Protein AF-A0A2V2RJ76-F1 (afdb_monomer_lite)

Radius of gyration: 58.35 Å; chains: 1; bounding box: 96×40×159 Å

Structure (mmCIF, N/CA/C/O backbone):
data_AF-A0A2V2RJ76-F1
#
_entry.id   AF-A0A2V2RJ76-F1
#
loop_
_atom_site.group_PDB
_atom_site.id
_atom_site.type_symbol
_atom_site.label_atom_id
_atom_site.label_alt_id
_atom_site.label_comp_id
_atom_site.label_asym_id
_atom_site.label_entity_id
_atom_site.label_seq_id
_atom_site.pdbx_PDB_ins_code
_atom_site.Cartn_x
_atom_site.Cartn_y
_atom_site.Cartn_z
_atom_site.occupancy
_atom_site.B_iso_or_equiv
_atom_site.auth_seq_id
_atom_site.auth_comp_id
_atom_site.auth_asym_id
_atom_site.auth_atom_id
_atom_site.pdbx_PDB_model_num
ATOM 1 N N . MET A 1 1 ? -42.055 24.284 79.373 1.00 53.31 1 MET A N 1
ATOM 2 C CA . MET A 1 1 ? -42.173 22.842 79.705 1.00 53.31 1 MET A CA 1
ATOM 3 C C . MET A 1 1 ? -42.020 22.524 81.201 1.00 53.31 1 MET A C 1
ATOM 5 O O . MET A 1 1 ? -42.615 21.544 81.624 1.00 53.31 1 MET A O 1
ATOM 9 N N . GLN A 1 2 ? -41.341 23.336 82.031 1.00 49.47 2 GLN A N 1
ATOM 10 C CA . GLN A 1 2 ? -41.254 23.114 83.495 1.00 49.47 2 GLN A CA 1
ATOM 11 C C . GLN A 1 2 ? -42.601 23.162 84.259 1.00 49.47 2 GLN A C 1
ATOM 13 O O . GLN A 1 2 ? -42.764 22.472 85.261 1.00 49.47 2 GLN A O 1
ATOM 18 N N . THR A 1 3 ? -43.596 23.932 83.804 1.00 55.28 3 THR A N 1
ATOM 19 C CA . THR A 1 3 ? -44.877 24.119 84.523 1.00 55.28 3 THR A CA 1
ATOM 20 C C . THR A 1 3 ? -45.810 22.903 84.465 1.00 55.28 3 THR A C 1
ATOM 22 O O . THR A 1 3 ? -46.566 22.659 85.405 1.00 55.28 3 THR A O 1
ATOM 25 N N . LEU A 1 4 ? -45.705 22.078 83.416 1.00 51.91 4 LEU A N 1
ATOM 26 C CA . LEU A 1 4 ? -46.455 20.820 83.278 1.00 51.91 4 LEU A CA 1
ATOM 27 C C . LEU A 1 4 ? -45.947 19.716 84.221 1.00 51.91 4 LEU A C 1
ATOM 29 O O . LEU A 1 4 ? -46.699 18.805 84.566 1.00 51.91 4 LEU A O 1
ATOM 33 N N . ILE A 1 5 ? -44.694 19.813 84.676 1.00 61.44 5 ILE A N 1
ATOM 34 C CA . ILE A 1 5 ? -44.085 18.836 85.587 1.00 61.44 5 ILE A CA 1
ATOM 35 C C . ILE A 1 5 ? -44.576 19.070 87.029 1.00 61.44 5 ILE A C 1
ATOM 37 O O . ILE A 1 5 ? -44.926 18.113 87.721 1.00 61.44 5 ILE A O 1
ATOM 41 N N . ASN A 1 6 ? -44.740 20.331 87.449 1.00 57.88 6 ASN A N 1
ATOM 42 C CA . ASN A 1 6 ? -45.205 20.672 88.802 1.00 57.88 6 ASN A CA 1
ATOM 43 C C . ASN A 1 6 ? -46.689 20.346 89.039 1.00 57.88 6 ASN A C 1
ATOM 45 O O . ASN A 1 6 ? -47.052 19.877 90.119 1.00 57.88 6 ASN A O 1
ATOM 49 N N . ALA A 1 7 ? -47.545 20.512 88.025 1.00 65.62 7 ALA A N 1
ATOM 50 C CA . ALA A 1 7 ? -48.964 20.161 88.131 1.00 65.62 7 ALA A CA 1
ATOM 51 C C . ALA A 1 7 ? -49.177 18.644 88.314 1.00 65.62 7 ALA A C 1
ATOM 53 O O . ALA A 1 7 ? -50.022 18.215 89.103 1.00 65.62 7 ALA A O 1
ATOM 54 N N . LYS A 1 8 ? -48.359 17.819 87.644 1.00 64.69 8 LYS A N 1
ATOM 55 C CA . LYS A 1 8 ? -48.390 16.354 87.784 1.00 64.69 8 LYS A CA 1
ATOM 56 C C . LYS A 1 8 ? -47.909 15.884 89.158 1.00 64.69 8 LYS A C 1
ATOM 58 O O . LYS A 1 8 ? -48.437 14.904 89.680 1.00 64.69 8 LYS A O 1
ATOM 63 N N . PHE A 1 9 ? -46.944 16.585 89.755 1.00 69.06 9 PHE A N 1
ATOM 64 C CA . PHE A 1 9 ? -46.440 16.262 91.090 1.00 69.06 9 PHE A CA 1
ATOM 65 C C . PHE A 1 9 ? -47.481 16.570 92.182 1.00 69.06 9 PHE A C 1
ATOM 67 O O . PHE A 1 9 ? -47.738 15.733 93.048 1.00 69.06 9 PHE A O 1
ATOM 74 N N . PHE A 1 10 ? -48.176 17.708 92.079 1.00 64.06 10 PHE A N 1
ATOM 75 C CA . PHE A 1 10 ? -49.224 18.097 93.033 1.00 64.06 10 PHE A CA 1
ATOM 76 C C . PHE A 1 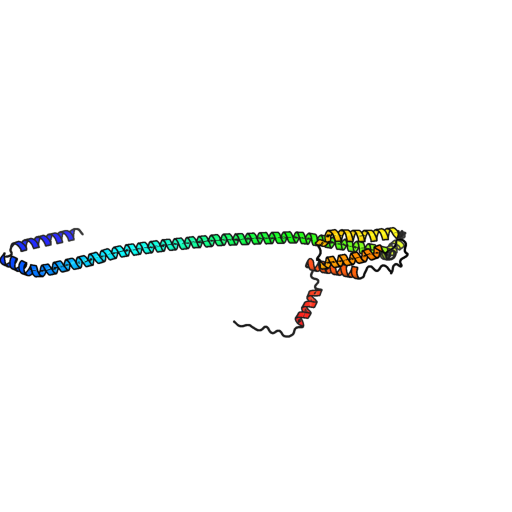10 ? -50.483 17.217 92.971 1.00 64.06 10 PHE A C 1
ATOM 78 O O . PHE A 1 10 ? -51.090 16.935 94.005 1.00 64.06 10 PHE A O 1
ATOM 85 N N . ALA A 1 11 ? -50.857 16.720 91.788 1.00 65.00 11 ALA A N 1
ATOM 86 C CA . ALA A 1 11 ? -51.960 15.765 91.656 1.00 65.00 11 ALA A CA 1
ATOM 87 C C . ALA A 1 11 ? -51.655 14.413 92.337 1.00 65.00 11 ALA A C 1
ATOM 89 O O . ALA A 1 11 ? -52.564 13.760 92.848 1.00 65.00 11 ALA A O 1
ATOM 90 N N . ARG A 1 12 ? -50.375 14.016 92.399 1.00 60.97 12 ARG A N 1
ATOM 91 C CA . ARG A 1 12 ? -49.927 12.766 93.035 1.00 60.97 12 ARG A CA 1
ATOM 92 C C . ARG A 1 12 ? -49.992 12.816 94.564 1.00 60.97 12 ARG A C 1
ATOM 94 O O . ARG A 1 12 ? -50.319 11.811 95.185 1.00 60.97 12 ARG A O 1
ATOM 101 N N . LEU A 1 13 ? -49.750 13.985 95.161 1.00 63.66 13 LEU A N 1
ATOM 102 C CA . LEU A 1 13 ? -49.792 14.179 96.617 1.00 63.66 13 LEU A CA 1
ATOM 103 C C . LEU A 1 13 ? -51.220 14.137 97.190 1.00 63.66 13 LEU A C 1
ATOM 105 O O . LEU A 1 13 ? -51.432 13.527 98.233 1.00 63.66 13 LEU A O 1
ATOM 109 N N . ARG A 1 14 ? -52.227 14.667 96.480 1.00 61.75 14 ARG A N 1
ATOM 110 C CA . ARG A 1 14 ? -53.638 14.598 96.930 1.00 61.75 14 ARG A CA 1
ATOM 111 C C . ARG A 1 14 ? -54.252 13.198 96.881 1.00 61.75 14 ARG A C 1
ATOM 113 O O . ARG A 1 14 ? -55.250 12.946 97.551 1.00 61.75 14 ARG A O 1
ATOM 120 N N . LEU A 1 15 ? -53.687 12.292 96.088 1.00 60.28 15 LEU A N 1
ATOM 121 C CA . LEU A 1 15 ? -54.186 10.921 95.969 1.00 60.28 15 LEU A CA 1
ATOM 122 C C . LEU A 1 15 ? -53.723 10.044 97.143 1.00 60.28 15 LEU A C 1
ATOM 124 O O . LEU A 1 15 ? -54.438 9.131 97.542 1.00 60.28 15 LEU A O 1
ATOM 128 N N . HIS A 1 16 ? -52.581 10.377 97.752 1.00 59.03 16 HIS A N 1
ATOM 129 C CA . HIS A 1 16 ? -52.026 9.645 98.890 1.00 59.03 16 HIS A CA 1
ATOM 130 C C . HIS A 1 16 ? -52.806 9.873 100.195 1.00 59.03 16 HIS A C 1
ATOM 132 O O . HIS A 1 16 ? -52.912 8.969 101.021 1.00 59.03 16 HIS A O 1
ATOM 138 N N . GLU A 1 17 ? -53.409 11.052 100.363 1.00 61.81 17 GLU A N 1
ATOM 139 C CA . GLU A 1 17 ? -54.134 11.426 101.585 1.00 61.81 17 GLU A CA 1
ATOM 140 C C . GLU A 1 17 ? -55.513 10.746 101.697 1.00 61.81 17 GLU A C 1
ATOM 142 O O . GLU A 1 17 ? -56.009 10.501 102.795 1.00 61.81 17 GLU A O 1
ATOM 147 N N . ARG A 1 18 ? -56.119 10.346 100.568 1.00 58.78 18 ARG A N 1
ATOM 148 C CA . ARG A 1 18 ? -57.387 9.592 100.561 1.00 58.78 18 ARG A CA 1
ATOM 149 C C . ARG A 1 18 ? -57.228 8.107 100.889 1.00 58.78 18 ARG A C 1
ATOM 151 O O . ARG A 1 18 ? -58.207 7.477 101.269 1.00 58.78 18 ARG A O 1
ATOM 158 N N . ILE A 1 19 ? -56.020 7.556 100.781 1.00 58.28 19 ILE A N 1
ATOM 159 C CA . ILE A 1 19 ? -55.767 6.125 101.009 1.00 58.28 19 ILE A CA 1
ATOM 160 C C . ILE A 1 19 ? -55.690 5.798 102.516 1.00 58.28 19 ILE A C 1
ATOM 162 O O . ILE A 1 19 ? -55.977 4.676 102.914 1.00 58.28 19 ILE A O 1
ATOM 166 N N . LEU A 1 20 ? -55.403 6.782 103.378 1.00 58.50 20 LEU A N 1
ATOM 167 C CA . LEU A 1 20 ? -55.221 6.584 104.827 1.00 58.50 20 LEU A CA 1
ATOM 168 C C . LEU A 1 20 ? -56.515 6.590 105.670 1.00 58.50 20 LEU A C 1
ATOM 170 O O . LEU A 1 20 ? -56.442 6.370 106.874 1.00 58.50 20 LEU A O 1
ATOM 174 N N . ARG A 1 21 ? -57.697 6.823 105.077 1.00 64.00 21 ARG A N 1
ATOM 175 C CA . ARG A 1 21 ? -59.002 6.826 105.786 1.00 64.00 21 ARG A CA 1
ATOM 176 C C . ARG A 1 21 ? -59.937 5.668 105.413 1.00 64.00 21 ARG A C 1
ATOM 178 O O . ARG A 1 21 ? -61.123 5.726 105.722 1.00 64.00 21 ARG A O 1
ATOM 185 N N . MET A 1 22 ? -59.441 4.641 104.730 1.00 54.81 22 MET A N 1
ATOM 186 C CA . MET A 1 22 ? -60.258 3.481 104.357 1.00 54.81 22 MET A CA 1
ATOM 187 C C . MET A 1 22 ? -60.322 2.447 105.487 1.00 54.81 22 MET A C 1
ATOM 189 O O . MET A 1 22 ? -59.296 2.091 106.061 1.00 54.81 22 MET A O 1
ATOM 193 N N . ASP A 1 23 ? -61.528 1.950 105.773 1.00 62.25 23 ASP A N 1
ATOM 194 C CA . ASP A 1 23 ? -61.772 0.908 106.772 1.00 62.25 23 ASP A CA 1
ATOM 195 C C . ASP A 1 23 ? -61.004 -0.386 106.426 1.00 62.25 23 ASP A C 1
ATOM 197 O O . ASP A 1 23 ? -61.066 -0.836 105.273 1.00 62.25 23 ASP A O 1
ATOM 201 N N . PRO A 1 24 ? -60.332 -1.044 107.394 1.00 64.56 24 PRO A N 1
ATOM 202 C CA . PRO A 1 24 ? -59.497 -2.221 107.134 1.00 64.56 24 PRO A CA 1
ATOM 203 C C . PRO A 1 24 ? -60.261 -3.381 106.475 1.00 64.56 24 PRO A C 1
ATOM 205 O O . PRO A 1 24 ? -59.697 -4.123 105.673 1.00 64.56 24 PRO A O 1
ATOM 208 N N . SER A 1 25 ? -61.563 -3.511 106.747 1.00 55.47 25 SER A N 1
ATOM 209 C CA . SER A 1 25 ? -62.439 -4.507 106.117 1.00 55.47 25 SER A CA 1
ATOM 210 C C . SER A 1 25 ? -62.712 -4.187 104.642 1.00 55.47 25 SER A C 1
ATOM 212 O O . SER A 1 25 ? -62.656 -5.083 103.799 1.00 55.47 25 SER A O 1
ATOM 214 N N . THR A 1 26 ? -62.901 -2.914 104.277 1.00 60.47 26 THR A N 1
ATOM 215 C CA . THR A 1 26 ? -63.011 -2.493 102.867 1.00 60.47 26 THR A CA 1
ATOM 216 C C . THR A 1 26 ? -61.684 -2.611 102.119 1.00 60.47 26 THR A C 1
ATOM 218 O O . THR A 1 26 ? -61.686 -2.978 100.947 1.00 60.47 26 THR A O 1
ATOM 221 N N . PHE A 1 27 ? -60.552 -2.413 102.799 1.00 59.28 27 PHE A N 1
ATOM 222 C CA . PHE A 1 27 ? -59.218 -2.577 102.218 1.00 59.28 27 PHE A CA 1
ATOM 223 C C . PHE A 1 27 ? -58.911 -4.045 101.875 1.00 59.28 27 PHE A C 1
ATOM 225 O O . PHE A 1 27 ? -58.411 -4.322 100.788 1.00 59.28 27 PHE A O 1
ATOM 232 N N . ILE A 1 28 ? -59.287 -4.999 102.738 1.00 56.53 28 ILE A N 1
ATOM 233 C CA . ILE A 1 28 ? -59.137 -6.444 102.477 1.00 56.53 28 ILE A CA 1
ATOM 234 C C . ILE A 1 28 ? -60.101 -6.927 101.382 1.00 56.53 28 ILE A C 1
ATOM 236 O O . ILE A 1 28 ? -59.726 -7.770 100.571 1.00 56.53 28 ILE A O 1
ATOM 240 N N . THR A 1 29 ? -61.308 -6.358 101.285 1.00 56.69 29 THR A N 1
ATOM 241 C CA . THR A 1 29 ? -62.264 -6.720 100.220 1.00 56.69 29 THR A CA 1
ATOM 242 C C . THR A 1 29 ? -61.855 -6.135 98.860 1.00 56.69 29 THR A C 1
ATOM 244 O O . THR A 1 29 ? -61.969 -6.816 97.843 1.00 56.69 29 THR A O 1
ATOM 247 N N . TYR A 1 30 ? -61.286 -4.920 98.827 1.00 56.00 30 TYR A N 1
ATOM 248 C CA . TYR A 1 30 ? -60.655 -4.364 97.624 1.00 56.00 30 TYR A CA 1
ATOM 249 C C . TYR A 1 30 ? -59.375 -5.115 97.256 1.00 56.00 30 TYR A C 1
ATOM 251 O O . TYR A 1 30 ? -59.177 -5.373 96.078 1.00 56.00 30 TYR A O 1
ATOM 259 N N . LEU A 1 31 ? -58.549 -5.544 98.217 1.00 54.53 31 LEU A N 1
ATOM 260 C CA . LEU A 1 31 ? -57.386 -6.396 97.946 1.00 54.53 31 LEU A CA 1
ATOM 261 C C . LEU A 1 31 ? -57.797 -7.780 97.420 1.00 54.53 31 LEU A C 1
ATOM 263 O O . LEU A 1 31 ? -57.190 -8.250 96.463 1.00 54.53 31 LEU A O 1
ATOM 267 N N . GLY A 1 32 ? -58.862 -8.376 97.965 1.00 48.59 32 GLY A N 1
ATOM 268 C CA . GLY A 1 32 ? -59.409 -9.684 97.579 1.00 48.59 32 GLY A CA 1
ATOM 269 C C . GLY A 1 32 ? -60.155 -9.710 96.238 1.00 48.59 32 GLY A C 1
ATOM 270 O O . GLY A 1 32 ? -60.107 -10.722 95.546 1.00 48.59 32 GLY A O 1
ATOM 271 N N . LEU A 1 33 ? -60.782 -8.601 95.816 1.00 48.00 33 LEU A N 1
ATOM 272 C CA . LEU A 1 33 ? -61.236 -8.412 94.425 1.00 48.00 33 LEU A CA 1
ATOM 273 C C . LEU A 1 33 ? -60.109 -7.903 93.502 1.00 48.00 33 LEU A C 1
ATOM 275 O O . LEU A 1 33 ? -60.169 -8.102 92.284 1.00 48.00 33 LEU A O 1
ATOM 279 N N . SER A 1 34 ? -59.064 -7.266 94.051 1.00 48.84 34 SER A N 1
ATOM 280 C CA . SER A 1 34 ? -57.911 -6.797 93.272 1.00 48.84 34 SER A CA 1
ATOM 281 C C . SER A 1 34 ? -56.920 -7.898 92.936 1.00 48.84 34 SER A C 1
ATOM 283 O O . SER A 1 34 ? -56.170 -7.741 91.986 1.00 48.84 34 SER A O 1
ATOM 285 N N . THR A 1 35 ? -56.884 -9.021 93.649 1.00 48.62 35 THR A N 1
ATOM 286 C CA . THR A 1 35 ? -56.002 -10.147 93.296 1.00 48.62 35 THR A CA 1
ATOM 287 C C . THR A 1 35 ? -56.438 -10.802 91.986 1.00 48.62 35 THR A C 1
ATOM 289 O O . THR A 1 35 ? -55.592 -11.183 91.181 1.00 48.62 35 THR A O 1
ATOM 292 N N . ILE A 1 36 ? -57.744 -10.826 91.703 1.00 51.59 36 ILE A N 1
ATOM 293 C CA . ILE A 1 36 ? -58.286 -11.355 90.443 1.00 51.59 36 ILE A CA 1
ATOM 294 C C . ILE A 1 36 ? -58.112 -10.345 89.289 1.00 51.59 36 ILE A C 1
ATOM 296 O O . ILE A 1 36 ? -57.799 -10.740 88.168 1.00 51.59 36 ILE A O 1
ATOM 300 N N . THR A 1 37 ? -58.219 -9.034 89.544 1.00 52.81 37 THR A N 1
ATOM 301 C CA . THR A 1 37 ? -58.005 -7.996 88.508 1.00 52.81 37 THR A CA 1
ATOM 302 C C . THR A 1 37 ? -56.531 -7.607 88.299 1.00 52.81 37 THR A C 1
ATOM 304 O O . THR A 1 37 ? -56.142 -7.277 87.180 1.00 52.81 37 THR A O 1
ATOM 307 N N . SER A 1 38 ? -55.664 -7.715 89.310 1.00 54.78 38 SER A N 1
ATOM 308 C CA . SER A 1 38 ? -54.217 -7.437 89.211 1.00 54.78 38 SER A CA 1
ATOM 309 C C . SER A 1 38 ? -53.450 -8.519 88.454 1.00 54.78 38 SER A C 1
ATOM 311 O O . SER A 1 38 ? -52.484 -8.197 87.758 1.00 54.78 38 SER A O 1
ATOM 313 N N . ALA A 1 39 ? -53.904 -9.774 88.494 1.00 61.75 39 ALA A N 1
ATOM 314 C CA . ALA A 1 39 ? -53.370 -10.837 87.644 1.00 61.75 39 ALA A CA 1
ATOM 315 C C . ALA A 1 39 ? -53.654 -10.575 86.146 1.00 61.75 39 ALA A C 1
ATOM 317 O O . ALA A 1 39 ? -52.788 -10.780 85.293 1.00 61.75 39 ALA A O 1
ATOM 318 N N . GLY A 1 40 ? -54.834 -10.037 85.813 1.00 72.62 40 GLY A N 1
ATOM 319 C CA . GLY A 1 40 ? -55.177 -9.634 84.441 1.00 72.62 40 GLY A CA 1
ATOM 320 C C . GLY A 1 40 ? -54.406 -8.398 83.958 1.00 72.62 40 GLY A C 1
ATOM 321 O O . GLY A 1 40 ? -53.941 -8.344 82.823 1.00 72.62 40 GLY A O 1
ATOM 322 N N . ILE A 1 41 ? -54.208 -7.408 84.831 1.00 76.88 41 ILE A N 1
ATOM 323 C CA . ILE A 1 41 ? -53.486 -6.176 84.475 1.00 76.88 41 ILE A CA 1
ATOM 324 C C . ILE A 1 41 ? -51.978 -6.433 84.339 1.00 76.88 41 ILE A C 1
ATOM 326 O O . ILE A 1 41 ? -51.351 -5.930 83.409 1.00 76.88 41 ILE A O 1
ATOM 330 N N . SER A 1 42 ? -51.383 -7.239 85.221 1.00 79.38 42 SER A N 1
ATOM 331 C CA . SER A 1 42 ? -49.959 -7.595 85.124 1.00 79.38 42 SER A CA 1
ATOM 332 C C . SER A 1 42 ? -49.651 -8.402 83.859 1.00 79.38 42 SER A C 1
ATOM 334 O O . SER A 1 42 ? -48.666 -8.109 83.180 1.00 79.38 42 SER A O 1
ATOM 336 N N . SER A 1 43 ? -50.521 -9.340 83.471 1.00 86.25 43 SER A N 1
ATOM 337 C CA . SER A 1 43 ? -50.387 -10.067 82.201 1.00 86.25 43 SER A CA 1
ATOM 338 C C . SER A 1 43 ? -50.546 -9.154 80.975 1.00 86.25 43 SER A C 1
ATOM 340 O O . SER A 1 43 ? -49.752 -9.264 80.040 1.00 86.25 43 SER A O 1
ATOM 342 N N . ALA A 1 44 ? -51.471 -8.186 80.995 1.00 86.75 44 ALA A N 1
ATOM 343 C CA . ALA A 1 44 ? -51.615 -7.194 79.924 1.00 86.75 44 ALA A CA 1
ATOM 344 C C . ALA A 1 44 ? -50.396 -6.260 79.790 1.00 86.75 44 ALA A C 1
ATOM 346 O O . ALA A 1 44 ? -49.967 -5.958 78.677 1.00 86.75 44 ALA A O 1
ATOM 347 N N . ILE A 1 45 ? -49.799 -5.828 80.908 1.00 87.12 45 ILE A N 1
ATOM 348 C CA . ILE A 1 45 ? -48.585 -4.994 80.899 1.00 87.12 45 ILE A CA 1
ATOM 349 C C . ILE A 1 45 ? -47.398 -5.778 80.338 1.00 87.12 45 ILE A C 1
ATOM 351 O O . ILE A 1 45 ? -46.651 -5.243 79.517 1.00 87.12 45 ILE A O 1
ATOM 355 N N . ILE A 1 46 ? -47.229 -7.042 80.736 1.00 91.25 46 ILE A N 1
ATOM 356 C CA . ILE A 1 46 ? -46.171 -7.910 80.198 1.00 91.25 46 ILE A CA 1
ATOM 357 C C . ILE A 1 46 ? -46.363 -8.102 78.690 1.00 91.25 46 ILE A C 1
ATOM 359 O O . ILE A 1 46 ? -45.395 -8.015 77.934 1.00 91.25 46 ILE A O 1
ATOM 363 N N . TRP A 1 47 ? -47.604 -8.300 78.240 1.00 93.31 47 TRP A N 1
ATOM 364 C CA . TRP A 1 47 ? -47.928 -8.438 76.823 1.00 93.31 47 TRP A CA 1
ATOM 365 C C . TRP A 1 47 ? -47.617 -7.165 76.020 1.00 93.31 47 TRP A C 1
ATOM 367 O O . TRP A 1 47 ? -46.880 -7.235 75.039 1.00 93.31 47 TRP A O 1
ATOM 377 N N . LEU A 1 48 ? -48.062 -5.992 76.483 1.00 93.25 48 LEU A N 1
ATOM 378 C CA . LEU A 1 48 ? -47.760 -4.705 75.839 1.00 93.25 48 LEU A CA 1
ATOM 379 C C . LEU A 1 48 ? -46.261 -4.391 75.828 1.00 93.25 48 LEU A C 1
ATOM 381 O O . LEU A 1 48 ? -45.739 -3.892 74.835 1.00 93.25 48 LEU A O 1
ATOM 385 N N . SER A 1 49 ? -45.557 -4.705 76.917 1.00 91.62 49 SER A N 1
ATOM 386 C CA . SER A 1 49 ? -44.107 -4.509 77.010 1.00 91.62 49 SER A CA 1
ATOM 387 C C . SER A 1 49 ? -43.379 -5.397 76.005 1.00 91.62 49 SER A C 1
ATOM 389 O O . SER A 1 49 ? -42.440 -4.947 75.353 1.00 91.62 49 SER A O 1
ATOM 391 N N . LYS A 1 50 ? -43.834 -6.644 75.836 1.00 94.00 50 LYS A N 1
ATOM 392 C CA . LYS A 1 50 ? -43.278 -7.572 74.851 1.00 94.00 50 LYS A CA 1
ATOM 393 C C . LYS A 1 50 ? -43.501 -7.077 73.422 1.00 94.00 50 LYS A C 1
ATOM 395 O O . LYS A 1 50 ? -42.558 -7.121 72.635 1.00 94.00 50 LYS A O 1
ATOM 400 N N . GLU A 1 51 ? -44.696 -6.584 73.103 1.00 94.69 51 GLU A N 1
ATOM 401 C CA . GLU A 1 51 ? -45.005 -6.073 71.763 1.00 94.69 51 GLU A CA 1
ATOM 402 C C . GLU A 1 51 ? -44.202 -4.803 71.456 1.00 94.69 51 GLU A C 1
ATOM 404 O O . GLU A 1 51 ? -43.497 -4.743 70.451 1.00 94.69 51 GLU A O 1
ATOM 409 N N . TRP A 1 52 ? -44.182 -3.842 72.385 1.00 93.38 52 TRP A N 1
ATOM 410 C CA . TRP A 1 52 ? -43.445 -2.589 72.220 1.00 93.38 52 TRP A CA 1
ATOM 411 C C . TRP A 1 52 ? -41.930 -2.804 72.091 1.00 93.38 52 TRP A C 1
ATOM 413 O O . TRP A 1 52 ? -41.284 -2.198 71.234 1.00 93.38 52 TRP A O 1
ATOM 423 N N . VAL A 1 53 ? -41.346 -3.694 72.905 1.00 94.12 53 VAL A N 1
ATOM 424 C CA . VAL A 1 53 ? -39.922 -4.051 72.790 1.00 94.12 53 VAL A CA 1
ATOM 425 C C . VAL A 1 53 ? -39.654 -4.791 71.476 1.00 94.12 53 VAL A C 1
ATOM 427 O O . VAL A 1 53 ? -38.648 -4.508 70.825 1.00 94.12 53 VAL A O 1
ATOM 430 N N . SER A 1 54 ? -40.545 -5.694 71.045 1.00 94.94 54 SER A N 1
ATOM 431 C CA . SER A 1 54 ? -40.393 -6.409 69.771 1.00 94.94 54 SER A CA 1
ATOM 432 C C . SER A 1 54 ? -40.412 -5.455 68.581 1.00 94.94 54 SER A C 1
ATOM 434 O O . SER A 1 54 ? -39.535 -5.542 67.724 1.00 94.94 54 SER A O 1
ATOM 436 N N . GLU A 1 55 ? -41.355 -4.514 68.546 1.00 95.31 55 GLU A N 1
ATOM 437 C CA . GLU A 1 55 ? -41.429 -3.492 67.502 1.00 95.31 55 GLU A CA 1
ATOM 438 C C . GLU A 1 55 ? -40.191 -2.597 67.494 1.00 95.31 55 GLU A C 1
ATOM 440 O O . GLU A 1 55 ? -39.627 -2.337 66.432 1.00 95.31 55 GLU A O 1
ATOM 445 N N . ARG A 1 56 ? -39.713 -2.167 68.668 1.00 94.44 56 ARG A N 1
ATOM 446 C CA . ARG A 1 56 ? -38.538 -1.291 68.758 1.00 94.44 56 ARG A CA 1
ATOM 447 C C . ARG A 1 56 ? -37.265 -1.982 68.268 1.00 94.44 56 ARG A C 1
ATOM 449 O O . ARG A 1 56 ? -36.506 -1.373 67.518 1.00 94.44 56 ARG A O 1
ATOM 456 N N . ILE A 1 57 ? -37.058 -3.244 68.652 1.00 94.94 57 ILE A N 1
ATOM 457 C CA . ILE A 1 57 ? -35.908 -4.049 68.213 1.00 94.94 57 ILE A CA 1
ATOM 458 C C . ILE A 1 57 ? -36.002 -4.347 66.712 1.00 94.94 57 ILE A C 1
ATOM 460 O O . ILE A 1 57 ? -35.015 -4.203 65.994 1.00 94.94 57 ILE A O 1
ATOM 464 N N . LYS A 1 58 ? -37.185 -4.717 66.203 1.00 96.38 58 LYS A N 1
ATOM 465 C CA . LYS A 1 58 ? -37.390 -4.923 64.760 1.00 96.38 58 LYS A CA 1
ATOM 466 C C . LYS A 1 58 ? -37.109 -3.645 63.974 1.00 96.38 58 LYS A C 1
ATOM 468 O O . LYS A 1 58 ? -36.420 -3.706 62.962 1.00 96.38 58 LYS A O 1
ATOM 473 N N . GLY A 1 59 ? -37.584 -2.500 64.464 1.00 96.06 59 GLY A N 1
ATOM 474 C CA . GLY A 1 59 ? -37.365 -1.198 63.841 1.00 96.06 59 GLY A CA 1
ATOM 475 C C . GLY A 1 59 ? -35.888 -0.807 63.778 1.00 96.06 59 GLY A C 1
ATOM 476 O O . GLY A 1 59 ? -35.423 -0.388 62.720 1.00 96.06 59 GLY A O 1
ATOM 477 N N . SER A 1 60 ? -35.126 -0.989 64.866 1.00 93.81 60 SER A N 1
ATOM 478 C CA . SER A 1 60 ? -33.688 -0.678 64.862 1.00 93.81 60 SER A CA 1
ATOM 479 C C . SER A 1 60 ? -32.904 -1.607 63.935 1.00 93.81 60 SER A C 1
ATOM 481 O O . SER A 1 60 ? -32.069 -1.143 63.166 1.00 93.81 60 SER A O 1
ATOM 483 N N . ILE A 1 61 ? -33.218 -2.906 63.951 1.00 96.31 61 ILE A N 1
ATOM 484 C CA . ILE A 1 61 ? -32.586 -3.893 63.071 1.00 96.31 61 ILE A CA 1
ATOM 485 C C . ILE A 1 61 ? -32.884 -3.568 61.602 1.00 96.31 61 ILE A C 1
ATOM 487 O O . ILE A 1 61 ? -31.976 -3.546 60.776 1.00 96.31 61 ILE A O 1
ATOM 491 N N . GLN A 1 62 ? -34.142 -3.278 61.267 1.00 97.19 62 GLN A N 1
ATOM 492 C CA . GLN A 1 62 ? -34.539 -2.941 59.902 1.00 97.19 62 GLN A CA 1
ATOM 493 C C . GLN A 1 62 ? -33.848 -1.667 59.402 1.00 97.19 62 GLN A C 1
ATOM 495 O O . GLN A 1 62 ? -33.440 -1.615 58.243 1.00 97.19 62 GLN A O 1
ATOM 500 N N . HIS A 1 63 ? -33.682 -0.663 60.266 1.00 96.56 63 HIS A N 1
ATOM 501 C CA . HIS A 1 63 ? -32.958 0.555 59.918 1.00 96.56 63 HIS A CA 1
ATOM 502 C C . HIS A 1 63 ? -31.487 0.271 59.587 1.00 96.56 63 HIS A C 1
ATOM 504 O O . HIS A 1 63 ? -31.036 0.656 58.511 1.00 96.56 63 HIS A O 1
ATOM 510 N N . GLU A 1 64 ? -30.778 -0.481 60.437 1.00 96.06 64 GLU A N 1
ATOM 511 C CA . GLU A 1 64 ? -29.382 -0.854 60.168 1.00 96.06 64 GLU A CA 1
ATOM 512 C C . GLU A 1 64 ? -29.230 -1.693 58.892 1.00 96.06 64 GLU A C 1
ATOM 514 O O . GLU A 1 64 ? -28.264 -1.526 58.145 1.00 96.06 64 GLU A O 1
ATOM 519 N N . TYR A 1 65 ? -30.168 -2.606 58.616 1.00 97.38 65 TYR A N 1
ATOM 520 C CA . TYR A 1 65 ? -30.144 -3.385 57.377 1.00 97.38 65 TYR A CA 1
ATOM 521 C C . TYR A 1 65 ? -30.361 -2.507 56.147 1.00 97.38 65 TYR A C 1
ATOM 523 O O . TYR A 1 65 ? -29.650 -2.680 55.159 1.00 97.38 65 TYR A O 1
ATOM 531 N N . ASN A 1 66 ? -31.306 -1.568 56.201 1.00 97.38 66 ASN A N 1
ATOM 532 C CA . ASN A 1 66 ? -31.553 -0.640 55.102 1.00 97.38 66 ASN A CA 1
ATOM 533 C C . ASN A 1 66 ? -30.336 0.261 54.855 1.00 97.38 66 ASN A C 1
ATOM 535 O O . ASN A 1 66 ? -29.918 0.401 53.710 1.00 97.38 66 ASN A O 1
ATOM 539 N N . GLU A 1 67 ? -29.715 0.788 55.912 1.00 97.75 67 GLU A N 1
ATOM 540 C CA . GLU A 1 67 ? -28.513 1.621 55.807 1.00 97.75 67 GLU A CA 1
ATOM 541 C C . GLU A 1 67 ? -27.333 0.842 55.204 1.00 97.75 67 GLU A C 1
ATOM 543 O O . GLU A 1 67 ? -26.676 1.307 54.269 1.00 97.75 67 GLU A O 1
ATOM 548 N N . LYS A 1 68 ? -27.094 -0.395 55.662 1.00 96.94 68 LYS A N 1
ATOM 549 C CA . LYS A 1 68 ? -26.060 -1.267 55.079 1.00 96.94 68 LYS A CA 1
ATOM 550 C C . LYS A 1 68 ? -26.363 -1.605 53.623 1.00 96.94 68 LYS A C 1
ATOM 552 O O . LYS A 1 68 ? -25.452 -1.601 52.799 1.00 96.94 68 LYS A O 1
ATOM 557 N N . LEU A 1 69 ? -27.623 -1.880 53.286 1.00 97.31 69 LEU A N 1
ATOM 558 C CA . LEU A 1 69 ? -28.045 -2.164 51.915 1.00 97.31 69 LEU A CA 1
ATOM 559 C C . LEU A 1 69 ? -27.790 -0.961 50.998 1.00 97.31 69 LEU A C 1
ATOM 561 O O . LEU A 1 69 ? -27.274 -1.135 49.896 1.00 97.31 69 LEU A O 1
ATOM 565 N N . GLU A 1 70 ? -28.136 0.246 51.442 1.00 97.62 70 GLU A N 1
ATOM 566 C CA . GLU A 1 70 ? -27.884 1.482 50.700 1.00 97.62 70 GLU A CA 1
ATOM 567 C C . GLU A 1 70 ? -26.385 1.742 50.537 1.00 97.62 70 GLU A C 1
ATOM 569 O O . GLU A 1 70 ? -25.938 2.021 49.425 1.00 97.62 70 GLU A O 1
ATOM 574 N N . SER A 1 71 ? -25.589 1.539 51.592 1.00 97.50 71 SER A N 1
ATOM 575 C CA . SER A 1 71 ? -24.127 1.645 51.530 1.00 97.50 71 SER A CA 1
ATOM 576 C C . SER A 1 71 ? -23.516 0.653 50.536 1.00 97.50 71 SER A C 1
ATOM 578 O O . SER A 1 71 ? -22.707 1.039 49.690 1.00 97.50 71 SER A O 1
ATOM 580 N N . TYR A 1 72 ? -23.938 -0.616 50.560 1.00 98.12 72 TYR A N 1
ATOM 581 C CA . TYR A 1 72 ? -23.453 -1.620 49.611 1.00 98.12 72 TYR A CA 1
ATOM 582 C C . TYR A 1 72 ? -23.863 -1.311 48.173 1.00 98.12 72 TYR A C 1
ATOM 584 O O . TYR A 1 72 ? -23.048 -1.467 47.264 1.00 98.12 72 TYR A O 1
ATOM 592 N N . LYS A 1 73 ? -25.095 -0.838 47.952 1.00 98.00 73 LYS A N 1
ATOM 593 C CA . LYS A 1 73 ? -25.544 -0.385 46.628 1.00 98.00 73 LYS A CA 1
ATOM 594 C C . LYS A 1 73 ? -24.712 0.799 46.135 1.00 98.00 73 LYS A C 1
ATOM 596 O O . LYS A 1 73 ? -24.302 0.798 44.978 1.00 98.00 73 LYS A O 1
ATOM 601 N N . GLY A 1 74 ? -24.421 1.763 47.009 1.00 98.19 74 GLY A N 1
ATOM 602 C CA . GLY A 1 74 ? -23.554 2.902 46.705 1.00 98.19 74 GLY A CA 1
ATOM 603 C C . GLY A 1 74 ? -22.153 2.460 46.283 1.00 98.19 74 GLY A C 1
ATOM 604 O O . GLY A 1 74 ? -21.707 2.800 45.190 1.00 98.19 74 GLY A O 1
ATOM 605 N N . GLN A 1 75 ? -21.504 1.616 47.090 1.00 97.81 75 GLN A N 1
ATOM 606 C CA . GLN A 1 75 ? -20.165 1.091 46.796 1.00 97.81 75 GLN A CA 1
ATOM 607 C C . GLN A 1 75 ? -20.122 0.261 45.507 1.00 97.81 75 GLN A C 1
ATOM 609 O O . GLN A 1 75 ? -19.144 0.319 44.762 1.00 97.81 75 GLN A O 1
ATOM 614 N N . LEU A 1 76 ? -21.159 -0.537 45.235 1.00 98.12 76 LEU A N 1
ATOM 615 C CA . LEU A 1 76 ? -21.218 -1.345 44.020 1.00 98.12 76 LEU A CA 1
ATOM 616 C C . LEU A 1 76 ? -21.375 -0.467 42.775 1.00 98.12 76 LEU A C 1
ATOM 618 O O . LEU A 1 76 ? -20.692 -0.704 41.782 1.00 98.12 76 LEU A O 1
ATOM 622 N N . ASN A 1 77 ? -22.219 0.564 42.847 1.00 98.06 77 ASN A N 1
ATOM 623 C CA . ASN A 1 77 ? -22.388 1.523 41.759 1.00 98.06 77 ASN A CA 1
ATOM 624 C C . ASN A 1 77 ? -21.104 2.322 41.506 1.00 98.06 77 ASN A C 1
ATOM 626 O O . ASN A 1 77 ? -20.703 2.474 40.358 1.00 98.06 77 ASN A O 1
ATOM 630 N N . GLU A 1 78 ? -20.414 2.767 42.557 1.00 98.19 78 GLU A N 1
ATOM 631 C CA . GLU A 1 78 ? -19.129 3.463 42.429 1.00 98.19 78 GLU A CA 1
ATOM 632 C C . GLU A 1 78 ? -18.065 2.573 41.766 1.00 98.19 78 GLU A C 1
ATOM 634 O O . GLU A 1 78 ? -17.380 2.987 40.826 1.00 98.19 78 GLU A O 1
ATOM 639 N N . LYS A 1 79 ? -17.961 1.308 42.190 1.00 97.94 79 LYS A N 1
ATOM 640 C CA . LYS A 1 79 ? -17.064 0.332 41.553 1.00 97.94 79 LYS A CA 1
ATOM 641 C C . LYS A 1 79 ? -17.438 0.076 40.094 1.00 97.94 79 LYS A C 1
ATOM 643 O O . LYS A 1 79 ? -16.557 -0.040 39.250 1.00 97.94 79 LYS A O 1
ATOM 648 N N . LEU A 1 80 ? -18.728 0.001 39.779 1.00 98.00 80 LEU A N 1
ATOM 649 C CA . LEU A 1 80 ? -19.192 -0.213 38.411 1.00 98.00 80 LEU A CA 1
ATOM 650 C C . LEU A 1 80 ? -18.820 0.970 37.514 1.00 98.00 80 LEU A C 1
ATOM 652 O O . LEU A 1 80 ? -18.236 0.763 36.451 1.00 98.00 80 LEU A O 1
ATOM 656 N N . GLU A 1 81 ? -19.099 2.198 37.950 1.00 98.12 81 GLU A N 1
ATOM 657 C CA . GLU A 1 81 ? -18.775 3.405 37.186 1.00 98.12 81 GLU A CA 1
ATOM 658 C C . GLU A 1 81 ? -17.261 3.575 37.004 1.00 98.12 81 GLU A C 1
ATOM 660 O O . GLU A 1 81 ? -16.798 3.871 35.901 1.00 98.12 81 GLU A O 1
ATOM 665 N N . THR A 1 82 ? -16.461 3.296 38.038 1.00 98.12 82 THR A N 1
ATOM 666 C CA . THR A 1 82 ? -14.992 3.346 37.930 1.00 98.12 82 THR A CA 1
ATOM 667 C C . THR A 1 82 ? -14.447 2.285 36.974 1.00 98.12 82 THR A C 1
ATOM 669 O O . THR A 1 82 ? -13.636 2.615 36.107 1.00 98.12 82 THR A O 1
ATOM 672 N N . HIS A 1 83 ? -14.917 1.036 37.047 1.00 98.06 83 HIS A N 1
ATOM 673 C CA . HIS A 1 83 ? -14.512 -0.014 36.107 1.00 98.06 83 HIS A CA 1
ATOM 674 C C . HIS A 1 83 ? -14.934 0.295 34.669 1.00 98.06 83 HIS A C 1
ATOM 676 O O . HIS A 1 83 ? -14.156 0.087 33.737 1.00 98.06 83 HIS A O 1
ATOM 682 N N . LYS A 1 84 ? -16.139 0.835 34.472 1.00 98.38 84 LYS A N 1
ATOM 683 C CA . LYS A 1 84 ? -16.626 1.258 33.157 1.00 98.38 84 LYS A CA 1
ATOM 684 C C . LYS A 1 84 ? -15.761 2.378 32.577 1.00 98.38 84 LYS A C 1
ATOM 686 O O . LYS A 1 84 ? -15.337 2.278 31.427 1.00 98.38 84 LYS A O 1
ATOM 691 N N . ALA A 1 85 ? -15.440 3.396 33.377 1.00 98.25 85 ALA A N 1
ATOM 692 C CA . ALA A 1 85 ? -14.561 4.488 32.968 1.00 98.25 85 ALA A CA 1
ATOM 693 C C . ALA A 1 85 ? -13.144 3.993 32.626 1.00 98.25 85 ALA A C 1
ATOM 695 O O . ALA A 1 85 ? -12.568 4.410 31.619 1.00 98.25 85 ALA A O 1
ATOM 696 N N . GLN A 1 86 ? -12.595 3.061 33.413 1.00 98.00 86 GLN A N 1
ATOM 697 C CA . GLN A 1 86 ? -11.291 2.445 33.146 1.00 98.00 86 GLN A CA 1
ATOM 698 C C . GLN A 1 86 ? -11.282 1.653 31.838 1.00 98.00 86 GLN A C 1
ATOM 700 O O . GLN A 1 86 ? -10.374 1.832 31.028 1.00 98.00 86 GLN A O 1
ATOM 705 N N . LEU A 1 87 ? -12.295 0.813 31.605 1.00 98.38 87 LEU A N 1
ATOM 706 C CA . LEU A 1 87 ? -12.415 0.035 30.371 1.00 98.38 87 LEU A CA 1
ATOM 707 C C . LEU A 1 87 ? -12.562 0.939 29.149 1.00 98.38 87 LEU A C 1
ATOM 709 O O . LEU A 1 87 ? -11.898 0.713 28.141 1.00 98.38 87 LEU A O 1
ATOM 713 N N . GLN A 1 88 ? -13.380 1.987 29.244 1.00 98.19 88 GLN A N 1
ATOM 714 C CA . GLN A 1 88 ? -13.562 2.939 28.154 1.00 98.19 88 GLN A CA 1
ATOM 715 C C . GLN A 1 88 ? -12.271 3.711 27.851 1.00 98.19 88 GLN A C 1
ATOM 717 O O . GLN A 1 88 ? -11.904 3.863 26.688 1.00 98.19 88 GLN A O 1
ATOM 722 N N . SER A 1 89 ? -11.549 4.154 28.884 1.00 98.25 89 SER A N 1
ATOM 723 C CA . SER A 1 89 ? -10.247 4.808 28.726 1.00 98.25 89 SER A CA 1
ATOM 724 C C . SER A 1 89 ? -9.222 3.874 28.073 1.00 98.25 89 SER A C 1
ATOM 726 O O . SER A 1 89 ? -8.595 4.235 27.077 1.00 98.25 89 SER A O 1
ATOM 728 N N . ALA A 1 90 ? -9.111 2.635 28.563 1.00 97.62 90 ALA A N 1
ATOM 729 C CA . ALA A 1 90 ? -8.210 1.631 28.004 1.00 97.62 90 ALA A CA 1
ATOM 730 C C . ALA A 1 90 ? -8.548 1.293 26.543 1.00 97.62 90 ALA A C 1
ATOM 732 O O . ALA A 1 90 ? -7.643 1.188 25.714 1.00 97.62 90 ALA A O 1
ATOM 733 N N . ALA A 1 91 ? -9.836 1.170 26.211 1.00 97.50 91 ALA A N 1
ATOM 734 C CA . ALA A 1 91 ? -10.295 0.938 24.845 1.00 97.50 91 ALA A CA 1
ATOM 735 C C . ALA A 1 91 ? -9.935 2.111 23.922 1.00 97.50 91 ALA A C 1
ATOM 737 O O . ALA A 1 91 ? -9.381 1.891 22.847 1.00 97.50 91 ALA A O 1
ATOM 738 N N . ASN A 1 92 ? -10.167 3.354 24.354 1.00 98.06 92 ASN A N 1
ATOM 739 C CA . ASN A 1 92 ? -9.820 4.544 23.573 1.00 98.06 92 ASN A CA 1
ATOM 740 C C . ASN A 1 92 ? -8.312 4.633 23.301 1.00 98.06 92 ASN A C 1
ATOM 742 O O . ASN A 1 92 ? -7.912 4.916 22.175 1.00 98.06 92 ASN A O 1
ATOM 746 N N . ILE A 1 93 ? -7.477 4.333 24.302 1.00 98.31 93 ILE A N 1
ATOM 747 C CA . ILE A 1 93 ? -6.016 4.294 24.144 1.00 98.31 93 ILE A CA 1
ATOM 748 C C . ILE A 1 93 ? -5.609 3.238 23.107 1.00 98.31 93 ILE A C 1
ATOM 750 O O . ILE A 1 93 ? -4.760 3.506 22.258 1.00 98.31 93 ILE A O 1
ATOM 754 N N . GLN A 1 94 ? -6.213 2.045 23.145 1.00 97.56 94 GLN A N 1
ATOM 755 C CA . GLN A 1 94 ? -5.919 0.987 22.173 1.00 97.56 94 GLN A CA 1
ATOM 756 C C . GLN A 1 94 ? -6.370 1.354 20.756 1.00 97.56 94 GLN A C 1
ATOM 758 O O . GLN A 1 94 ? -5.634 1.098 19.807 1.00 97.56 94 GLN A O 1
ATOM 763 N N . ILE A 1 95 ? -7.539 1.981 20.602 1.00 97.94 95 ILE A N 1
ATOM 764 C CA . ILE A 1 95 ? -8.044 2.435 19.300 1.00 97.94 95 ILE A CA 1
ATOM 765 C C . ILE A 1 95 ? -7.119 3.498 18.703 1.00 97.94 95 ILE A C 1
ATOM 767 O O . ILE A 1 95 ? -6.723 3.377 17.545 1.00 97.94 95 ILE A O 1
ATOM 771 N N . GLU A 1 96 ? -6.739 4.512 19.483 1.00 98.19 96 GLU A N 1
ATOM 772 C CA . GLU A 1 96 ? -5.803 5.551 19.038 1.00 98.19 96 GLU A CA 1
ATOM 773 C C . GLU A 1 96 ? -4.438 4.956 18.670 1.00 98.19 96 GLU A C 1
ATOM 775 O O . GLU A 1 96 ? -3.866 5.297 17.633 1.00 98.19 96 GLU A O 1
ATOM 780 N N . ARG A 1 97 ? -3.947 3.990 19.456 1.00 98.12 97 ARG A N 1
ATOM 781 C CA . ARG A 1 97 ? -2.708 3.272 19.149 1.00 98.12 97 ARG A CA 1
ATOM 782 C C . ARG A 1 97 ? -2.798 2.502 17.831 1.00 98.12 97 ARG A C 1
ATOM 784 O O . ARG A 1 97 ? -1.941 2.692 16.975 1.00 98.12 97 ARG A O 1
ATOM 791 N N . LEU A 1 98 ? -3.831 1.681 17.644 1.00 98.25 98 LEU A N 1
ATOM 792 C CA . LEU A 1 98 ? -4.032 0.902 16.416 1.00 98.25 98 LEU A CA 1
ATOM 793 C C . LEU A 1 98 ? -4.192 1.806 15.190 1.00 98.25 98 LEU A C 1
ATOM 795 O O . LEU A 1 98 ? -3.655 1.518 14.124 1.00 98.25 98 LEU A O 1
ATOM 799 N N . LYS A 1 99 ? -4.904 2.925 15.338 1.00 98.06 99 LYS A N 1
ATOM 800 C CA . LYS A 1 99 ? -5.056 3.930 14.284 1.00 98.06 99 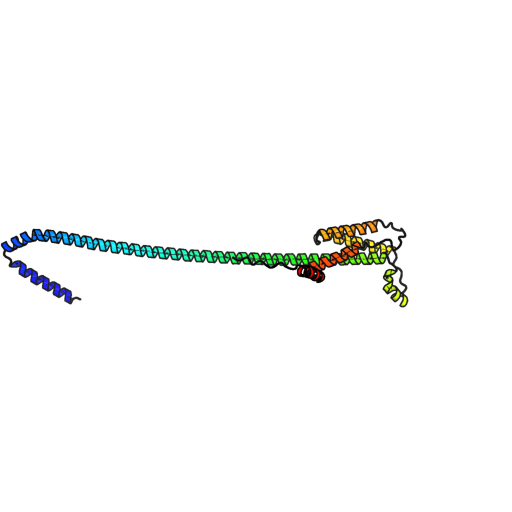LYS A CA 1
ATOM 801 C C . LYS A 1 99 ? -3.712 4.557 13.909 1.00 98.06 99 LYS A C 1
ATOM 803 O O . LYS A 1 99 ? -3.426 4.683 12.721 1.00 98.06 99 LYS A O 1
ATOM 808 N N . SER A 1 100 ? -2.895 4.917 14.897 1.00 98.12 100 SER A N 1
ATOM 809 C CA . SER A 1 100 ? -1.540 5.432 14.676 1.00 98.12 100 SER A CA 1
ATOM 810 C C . SER A 1 100 ? -0.657 4.397 13.968 1.00 98.12 100 SER A C 1
ATOM 812 O O . SER A 1 100 ? -0.042 4.706 12.950 1.00 98.12 100 SER A O 1
ATOM 814 N N . GLU A 1 101 ? -0.676 3.138 14.418 1.00 97.31 101 GLU A N 1
ATOM 815 C CA . GLU A 1 101 ? 0.059 2.033 13.785 1.00 97.31 101 GLU A CA 1
ATOM 816 C C . GLU A 1 101 ? -0.371 1.824 12.320 1.00 97.31 101 GLU A C 1
ATOM 818 O O . GLU A 1 101 ? 0.477 1.712 11.433 1.00 97.31 101 GLU A O 1
ATOM 823 N N . LEU A 1 102 ? -1.676 1.856 12.026 1.00 97.38 102 LEU A N 1
ATOM 824 C CA . LEU A 1 102 ? -2.197 1.782 10.656 1.00 97.38 102 LEU A CA 1
ATOM 825 C C . LEU A 1 102 ? -1.753 2.964 9.791 1.00 97.38 102 LEU A C 1
ATOM 827 O O . LEU A 1 102 ? -1.408 2.770 8.625 1.00 97.38 102 LEU A O 1
ATOM 831 N N . GLN A 1 103 ? -1.747 4.180 10.340 1.00 97.00 103 GLN A N 1
ATOM 832 C CA . GLN A 1 103 ? -1.277 5.366 9.625 1.00 97.00 103 GLN A CA 1
ATOM 833 C C . GLN A 1 103 ? 0.218 5.285 9.308 1.00 97.00 103 GLN A C 1
ATOM 835 O O . GLN A 1 103 ? 0.610 5.606 8.186 1.00 97.00 103 GLN A O 1
ATOM 840 N N . VAL A 1 104 ? 1.039 4.809 10.249 1.00 97.25 104 VAL A N 1
ATOM 841 C CA . VAL A 1 104 ? 2.473 4.577 10.025 1.00 97.25 104 VAL A CA 1
ATOM 842 C C . VAL A 1 104 ? 2.677 3.525 8.938 1.00 97.25 104 VAL A C 1
ATOM 844 O O . VAL A 1 104 ? 3.372 3.802 7.965 1.00 97.25 104 VAL A O 1
ATOM 847 N N . MET A 1 105 ? 2.006 2.372 9.021 1.00 90.50 105 MET A N 1
ATOM 848 C CA . MET A 1 105 ? 2.106 1.327 7.993 1.00 90.50 105 MET A CA 1
ATOM 849 C C . MET A 1 105 ? 1.649 1.817 6.612 1.00 90.50 105 MET A C 1
ATOM 851 O O . MET A 1 105 ? 2.263 1.483 5.599 1.00 90.50 105 MET A O 1
ATOM 855 N N . ALA A 1 106 ? 0.591 2.628 6.544 1.00 91.50 106 ALA A N 1
ATOM 856 C CA . ALA A 1 106 ? 0.135 3.226 5.292 1.00 91.50 106 ALA A CA 1
ATOM 857 C C . ALA A 1 106 ? 1.166 4.216 4.727 1.00 91.50 106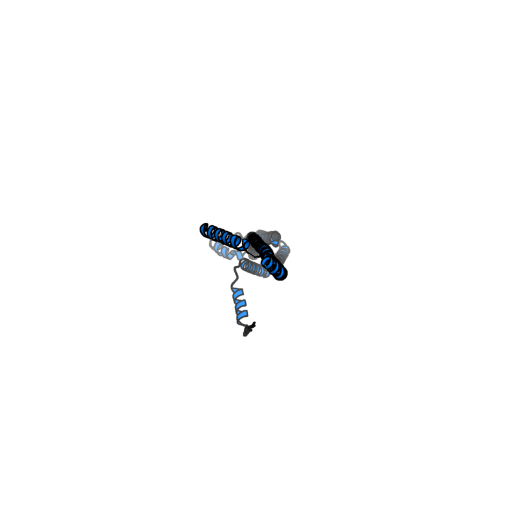 ALA A C 1
ATOM 859 O O . ALA A 1 106 ? 1.458 4.181 3.532 1.00 91.50 106 ALA A O 1
ATOM 860 N N . ALA A 1 107 ? 1.756 5.062 5.575 1.00 94.12 107 ALA A N 1
ATOM 861 C CA . ALA A 1 107 ? 2.806 5.994 5.178 1.00 94.12 107 ALA A CA 1
ATOM 862 C C . ALA A 1 107 ? 4.068 5.259 4.698 1.00 94.12 107 ALA A C 1
ATOM 864 O O . ALA A 1 107 ? 4.597 5.580 3.636 1.00 94.12 107 ALA A O 1
ATOM 865 N N . GLU A 1 108 ? 4.513 4.228 5.419 1.00 94.00 108 GLU A N 1
ATOM 866 C CA . GLU A 1 108 ? 5.636 3.372 5.025 1.00 94.00 108 GLU A CA 1
ATOM 867 C C . GLU A 1 108 ? 5.381 2.689 3.684 1.00 94.00 108 GLU A C 1
ATOM 869 O O . GLU A 1 108 ? 6.242 2.702 2.802 1.00 94.00 108 GLU A O 1
ATOM 874 N N . ARG A 1 109 ? 4.181 2.126 3.503 1.00 90.44 109 ARG A N 1
ATOM 875 C CA . ARG A 1 109 ? 3.764 1.487 2.255 1.00 90.44 109 ARG A CA 1
ATOM 876 C C . ARG A 1 109 ? 3.777 2.485 1.098 1.00 90.44 109 ARG A C 1
ATOM 878 O O . ARG A 1 109 ? 4.324 2.166 0.046 1.00 90.44 109 ARG A O 1
ATOM 885 N N . ASN A 1 110 ? 3.266 3.697 1.306 1.00 90.25 110 ASN A N 1
ATOM 886 C CA . ASN A 1 110 ? 3.283 4.760 0.302 1.00 90.25 110 ASN A CA 1
ATOM 887 C C . ASN A 1 110 ? 4.712 5.188 -0.065 1.00 90.25 110 ASN A C 1
ATOM 889 O O . ASN A 1 110 ? 5.036 5.269 -1.248 1.00 90.25 110 ASN A O 1
ATOM 893 N N . VAL A 1 111 ? 5.593 5.394 0.920 1.00 92.75 111 VAL A N 1
ATOM 894 C CA . VAL A 1 111 ? 7.003 5.753 0.675 1.00 92.75 111 VAL A CA 1
ATOM 895 C C . VAL A 1 111 ? 7.741 4.627 -0.049 1.00 92.75 111 VAL A C 1
ATOM 897 O O . VAL A 1 111 ? 8.488 4.879 -0.996 1.00 92.75 111 VAL A O 1
ATOM 900 N N . ARG A 1 112 ? 7.534 3.374 0.373 1.00 86.81 112 ARG A N 1
ATOM 901 C CA . ARG A 1 112 ? 8.160 2.202 -0.248 1.00 86.81 112 ARG A CA 1
ATOM 902 C C . ARG A 1 112 ? 7.701 2.034 -1.690 1.00 86.81 112 ARG A C 1
ATOM 904 O O . ARG A 1 112 ? 8.541 1.799 -2.551 1.00 86.81 112 ARG A O 1
ATOM 911 N N . TYR A 1 113 ? 6.404 2.183 -1.954 1.00 85.50 113 TYR A N 1
ATOM 912 C CA . TYR A 1 113 ? 5.884 2.102 -3.311 1.00 85.50 113 TYR A CA 1
ATOM 913 C C . TYR A 1 113 ? 6.384 3.238 -4.186 1.00 85.50 113 TYR A C 1
ATOM 915 O O . TYR A 1 113 ? 6.857 2.939 -5.272 1.00 85.50 113 TYR A O 1
ATOM 923 N N . SER A 1 114 ? 6.373 4.491 -3.717 1.00 90.81 114 SER A N 1
ATOM 924 C CA . SER A 1 114 ? 6.903 5.620 -4.496 1.00 90.81 114 SER A CA 1
ATOM 925 C C . SER A 1 114 ? 8.331 5.342 -4.960 1.00 90.81 114 SER A C 1
ATOM 927 O O . SER A 1 114 ? 8.598 5.365 -6.151 1.00 90.81 114 SER A O 1
ATOM 929 N N . ARG A 1 115 ? 9.223 4.933 -4.046 1.00 92.88 115 ARG A N 1
ATOM 930 C CA . ARG A 1 115 ? 10.624 4.638 -4.393 1.00 92.88 115 ARG A CA 1
ATOM 931 C C . ARG A 1 115 ? 10.786 3.471 -5.366 1.00 92.88 115 ARG A C 1
ATOM 933 O O . ARG A 1 115 ? 11.731 3.461 -6.148 1.00 92.88 115 ARG A O 1
ATOM 940 N N . ILE A 1 116 ? 9.937 2.448 -5.267 1.00 91.69 116 ILE A N 1
ATOM 941 C CA . ILE A 1 116 ? 9.967 1.312 -6.197 1.00 91.69 116 ILE A CA 1
ATOM 942 C C . ILE A 1 116 ? 9.463 1.759 -7.572 1.00 91.69 116 ILE A C 1
ATOM 944 O O . ILE A 1 116 ? 10.100 1.434 -8.566 1.00 91.69 116 ILE A O 1
ATOM 948 N N . TYR A 1 117 ? 8.378 2.534 -7.630 1.00 89.38 117 TYR A N 1
ATOM 949 C CA . TYR A 1 117 ? 7.846 3.069 -8.881 1.00 89.38 117 TYR A CA 1
ATOM 950 C C . TYR A 1 117 ? 8.822 4.016 -9.569 1.00 89.38 117 TYR A C 1
ATOM 952 O O . TYR A 1 117 ? 8.984 3.896 -10.776 1.00 89.38 117 TYR A O 1
ATOM 960 N N . ASP A 1 118 ? 9.525 4.870 -8.822 1.00 91.44 118 ASP A N 1
ATOM 961 C CA . ASP A 1 118 ? 10.565 5.744 -9.378 1.00 91.44 118 ASP A CA 1
ATOM 962 C C . ASP A 1 118 ? 11.657 4.908 -10.065 1.00 91.44 118 ASP A C 1
ATOM 964 O O . ASP A 1 118 ? 11.992 5.140 -11.222 1.00 91.44 118 ASP A O 1
ATOM 968 N N . LYS A 1 119 ? 12.134 3.842 -9.404 1.00 94.88 119 LYS A N 1
ATOM 969 C CA . LYS A 1 119 ? 13.126 2.924 -9.988 1.00 94.88 119 LYS A CA 1
ATOM 970 C C . LYS A 1 119 ? 12.604 2.161 -11.201 1.00 94.88 119 LYS A C 1
ATOM 972 O O . LYS A 1 119 ? 13.355 1.957 -12.148 1.00 94.88 119 LYS A O 1
ATOM 977 N N . ILE A 1 120 ? 11.349 1.712 -11.168 1.00 92.06 120 ILE A N 1
ATOM 978 C CA . ILE A 1 120 ? 10.723 1.039 -12.313 1.00 92.06 120 ILE A CA 1
ATOM 979 C C . ILE A 1 120 ? 10.604 2.021 -13.481 1.00 92.06 120 ILE A C 1
ATOM 981 O O . ILE A 1 120 ? 10.924 1.661 -14.609 1.00 92.06 120 ILE A O 1
ATOM 985 N N . ALA A 1 121 ? 10.194 3.264 -13.223 1.00 91.31 121 ALA A N 1
ATOM 986 C CA . ALA A 1 121 ? 10.090 4.297 -14.243 1.00 91.31 121 ALA A CA 1
ATOM 987 C C . ALA A 1 121 ? 11.454 4.601 -14.870 1.00 91.31 121 ALA A C 1
ATOM 989 O O . ALA A 1 121 ? 11.572 4.575 -16.094 1.00 91.31 121 ALA A O 1
ATOM 990 N N . ASP A 1 122 ? 12.490 4.791 -14.050 1.00 94.94 122 ASP A N 1
ATOM 991 C CA . ASP A 1 122 ? 13.863 4.979 -14.521 1.00 94.94 122 ASP A CA 1
ATOM 992 C C . ASP A 1 122 ? 14.336 3.783 -15.361 1.00 94.94 122 ASP A C 1
ATOM 994 O O . ASP A 1 122 ? 14.891 3.967 -16.448 1.00 94.94 122 ASP A O 1
ATOM 998 N N . ALA A 1 123 ? 14.061 2.555 -14.905 1.00 95.75 123 ALA A N 1
ATOM 999 C CA . ALA A 1 123 ? 14.442 1.338 -15.616 1.00 95.75 123 ALA A CA 1
ATOM 1000 C C . ALA A 1 123 ? 13.758 1.214 -16.985 1.00 95.75 123 ALA A C 1
ATOM 1002 O O . ALA A 1 123 ? 14.394 0.860 -17.979 1.00 95.75 123 ALA A O 1
ATOM 1003 N N . VAL A 1 124 ? 12.467 1.543 -17.059 1.00 91.88 124 VAL A N 1
ATOM 1004 C CA . VAL A 1 124 ? 11.703 1.539 -18.312 1.00 91.88 124 VAL A CA 1
ATOM 1005 C C . VAL A 1 124 ? 12.205 2.622 -19.266 1.00 91.88 124 VAL A C 1
ATOM 1007 O O . VAL A 1 124 ? 12.387 2.346 -20.452 1.00 91.88 124 VAL A O 1
ATOM 1010 N N . ILE A 1 125 ? 12.463 3.835 -18.768 1.00 93.38 125 ILE A N 1
ATOM 1011 C CA . ILE A 1 125 ? 12.982 4.949 -19.574 1.00 93.38 125 ILE A CA 1
ATOM 1012 C C . ILE A 1 125 ? 14.330 4.574 -20.194 1.00 93.38 125 ILE A C 1
ATOM 1014 O O . ILE A 1 125 ? 14.530 4.756 -21.396 1.00 93.38 125 ILE A O 1
ATOM 1018 N N . GLU A 1 126 ? 15.253 4.040 -19.398 1.00 96.69 126 GLU A N 1
ATOM 1019 C CA . GLU A 1 126 ? 16.576 3.647 -19.879 1.00 96.69 126 GLU A CA 1
ATOM 1020 C C . GLU A 1 126 ? 16.522 2.441 -20.823 1.00 96.69 126 GLU A C 1
ATOM 1022 O O . GLU A 1 126 ? 17.188 2.459 -21.863 1.00 96.69 126 GLU A O 1
ATOM 1027 N N . LEU A 1 127 ? 15.673 1.442 -20.546 1.00 95.44 127 LEU A N 1
ATOM 1028 C CA . LEU A 1 127 ? 15.446 0.330 -21.471 1.00 95.44 127 LEU A CA 1
ATOM 1029 C C . LEU A 1 127 ? 14.926 0.847 -22.818 1.00 95.44 127 LEU A C 1
ATOM 1031 O O . LEU A 1 127 ? 15.449 0.480 -23.868 1.00 95.44 127 LEU A O 1
ATOM 1035 N N . HIS A 1 128 ? 13.937 1.742 -22.803 1.00 93.12 128 HIS A N 1
ATOM 1036 C CA . HIS A 1 128 ? 13.373 2.323 -24.018 1.00 93.12 128 HIS A CA 1
ATOM 1037 C C . HIS A 1 128 ? 14.411 3.124 -24.811 1.00 93.12 128 HIS A C 1
ATOM 1039 O O . HIS A 1 128 ? 14.534 2.940 -26.022 1.00 93.12 128 HIS A O 1
ATOM 1045 N N . LYS A 1 129 ? 15.222 3.953 -24.138 1.00 95.31 129 LYS A N 1
ATOM 1046 C CA . LYS A 1 129 ? 16.349 4.660 -24.770 1.00 95.31 129 LYS A CA 1
ATOM 1047 C C . LYS A 1 129 ? 17.321 3.687 -25.436 1.00 95.31 129 LYS A C 1
ATOM 1049 O O . LYS A 1 129 ? 17.703 3.907 -26.581 1.00 95.31 129 LYS A O 1
ATOM 1054 N N . LYS A 1 130 ? 17.709 2.607 -24.750 1.00 95.81 130 LYS A N 1
ATOM 1055 C CA . LYS A 1 130 ? 18.611 1.574 -25.289 1.00 95.81 130 LYS A CA 1
ATOM 1056 C C . LYS A 1 130 ? 18.003 0.869 -26.503 1.00 95.81 130 LYS A C 1
ATOM 1058 O O . LYS A 1 130 ? 18.688 0.714 -27.511 1.00 95.81 130 LYS A O 1
ATOM 1063 N N . MET A 1 131 ? 16.715 0.524 -26.451 1.00 92.12 131 MET A N 1
ATOM 1064 C CA . MET A 1 131 ? 15.996 -0.071 -27.581 1.00 92.12 131 MET A CA 1
ATOM 1065 C C . MET A 1 131 ? 15.934 0.874 -28.789 1.00 92.12 131 MET A C 1
ATOM 1067 O O . MET A 1 131 ? 16.166 0.437 -29.915 1.00 92.12 131 MET A O 1
ATOM 1071 N N . LEU A 1 132 ? 15.695 2.174 -28.576 1.00 92.06 132 LEU A N 1
ATOM 1072 C CA . LEU A 1 132 ? 15.746 3.180 -29.643 1.00 92.06 132 LEU A CA 1
ATOM 1073 C C . LEU A 1 132 ? 17.150 3.322 -30.236 1.00 92.06 132 LEU A C 1
ATOM 1075 O O . LEU A 1 132 ? 17.293 3.351 -31.455 1.00 92.06 132 LEU A O 1
ATOM 1079 N N . THR A 1 133 ? 18.192 3.377 -29.402 1.00 93.94 133 THR A N 1
ATOM 1080 C CA . THR A 1 133 ? 19.586 3.438 -29.869 1.00 93.94 133 THR A CA 1
ATOM 1081 C C . THR A 1 133 ? 19.935 2.221 -30.716 1.00 93.94 133 THR A C 1
ATOM 1083 O O . THR A 1 133 ? 20.488 2.380 -31.802 1.00 93.94 133 THR A O 1
ATOM 1086 N N . MET A 1 134 ? 19.558 1.021 -30.268 1.00 93.00 134 MET A N 1
ATOM 1087 C CA . MET A 1 134 ? 19.730 -0.211 -31.034 1.00 93.00 134 MET A CA 1
ATOM 1088 C C . MET A 1 134 ? 18.976 -0.152 -32.366 1.00 93.00 134 MET A C 1
ATOM 1090 O O . MET A 1 134 ? 19.566 -0.419 -33.409 1.00 93.00 134 MET A O 1
ATOM 1094 N N . SER A 1 135 ? 17.703 0.255 -32.352 1.00 89.88 135 SER A N 1
ATOM 1095 C CA . SER A 1 135 ? 16.881 0.401 -33.560 1.00 89.88 135 SER A CA 1
ATOM 1096 C C . SER A 1 135 ? 17.501 1.373 -34.563 1.00 89.88 135 SER A C 1
ATOM 1098 O O . SER A 1 135 ? 17.561 1.077 -35.754 1.00 89.88 135 SER A O 1
ATOM 1100 N N . ASN A 1 136 ? 17.979 2.525 -34.091 1.00 89.75 136 ASN A N 1
ATOM 1101 C CA . ASN A 1 136 ? 18.602 3.547 -34.927 1.00 89.75 136 ASN A CA 1
ATOM 1102 C C . ASN A 1 136 ? 19.943 3.067 -35.493 1.00 89.75 136 ASN A C 1
ATOM 1104 O O . ASN A 1 136 ? 20.220 3.293 -36.667 1.00 89.75 136 ASN A O 1
ATOM 1108 N N . ALA A 1 137 ? 20.759 2.379 -34.689 1.00 90.06 137 ALA A N 1
ATOM 1109 C CA . ALA A 1 137 ? 22.032 1.820 -35.136 1.00 90.06 137 ALA A CA 1
ATOM 1110 C C . ALA A 1 137 ? 21.833 0.693 -36.163 1.00 90.06 137 ALA A C 1
ATOM 1112 O O . ALA A 1 137 ? 22.524 0.657 -37.179 1.00 90.06 137 ALA A O 1
ATOM 1113 N N . ALA A 1 138 ? 20.846 -0.180 -35.945 1.00 87.75 138 ALA A N 1
ATOM 1114 C CA . ALA A 1 138 ? 20.467 -1.222 -36.893 1.00 87.75 138 ALA A CA 1
ATOM 1115 C C . ALA A 1 138 ? 19.929 -0.626 -38.205 1.00 87.75 138 ALA A C 1
ATOM 1117 O O . ALA A 1 138 ? 20.334 -1.056 -39.284 1.00 87.75 138 ALA A O 1
ATOM 1118 N N . HIS A 1 139 ? 19.086 0.410 -38.131 1.00 84.38 139 HIS A N 1
ATOM 1119 C CA . HIS A 1 139 ? 18.594 1.113 -39.316 1.00 84.38 139 HIS A CA 1
ATOM 1120 C C . HIS A 1 139 ? 19.731 1.793 -40.093 1.00 84.38 139 HIS A C 1
ATOM 1122 O O . HIS A 1 139 ? 19.802 1.653 -41.311 1.00 84.38 139 HIS A O 1
ATOM 1128 N N . ALA A 1 140 ? 20.661 2.454 -39.393 1.00 86.31 140 ALA A N 1
ATOM 1129 C CA . ALA A 1 140 ? 21.843 3.070 -39.994 1.00 86.31 140 ALA A CA 1
ATOM 1130 C C . ALA A 1 140 ? 22.749 2.054 -40.699 1.00 86.31 140 ALA A C 1
ATOM 1132 O O . ALA A 1 140 ? 23.322 2.352 -41.743 1.00 86.31 140 ALA A O 1
ATOM 1133 N N . TYR A 1 141 ? 22.870 0.852 -40.134 1.00 84.69 141 TYR A N 1
ATOM 1134 C CA . TYR A 1 141 ? 23.633 -0.239 -40.725 1.00 84.69 141 TYR A CA 1
ATOM 1135 C C . TYR A 1 141 ? 22.966 -0.823 -41.981 1.00 84.69 141 TYR A C 1
ATOM 1137 O O . TYR A 1 141 ? 23.656 -1.072 -42.970 1.00 84.69 141 TYR A O 1
ATOM 1145 N N . CYS A 1 142 ? 21.645 -1.034 -41.960 1.00 82.75 142 CYS A N 1
ATOM 1146 C CA . CYS A 1 142 ? 20.914 -1.628 -43.087 1.00 82.75 142 CYS A CA 1
ATOM 1147 C C . CYS A 1 142 ? 20.737 -0.640 -44.244 1.00 82.75 142 CYS A C 1
ATOM 1149 O O . CYS A 1 142 ? 20.845 -1.018 -45.406 1.00 82.75 142 CYS A O 1
ATOM 1151 N N . HIS A 1 143 ? 20.511 0.635 -43.931 1.00 81.31 143 HIS A N 1
ATOM 1152 C CA . HIS A 1 143 ? 20.310 1.690 -44.915 1.00 81.31 143 HIS A CA 1
ATOM 1153 C C . HIS A 1 143 ? 21.343 2.801 -44.707 1.00 81.31 143 HIS A C 1
ATOM 1155 O O . HIS A 1 143 ? 20.988 3.887 -44.242 1.00 81.31 143 HIS A O 1
ATOM 1161 N N . PRO A 1 144 ? 22.618 2.574 -45.077 1.00 73.75 144 PRO A N 1
ATOM 1162 C CA . PRO A 1 144 ? 23.629 3.627 -45.010 1.00 73.75 144 PRO A CA 1
ATOM 1163 C C . PRO A 1 144 ? 23.242 4.829 -45.887 1.00 73.75 144 PRO A C 1
ATOM 1165 O O . PRO A 1 144 ? 23.523 5.961 -45.514 1.00 73.75 144 PRO A O 1
ATOM 1168 N N . GLU A 1 145 ? 22.514 4.589 -46.987 1.00 73.06 145 GLU A N 1
ATOM 1169 C CA . GLU A 1 145 ? 21.924 5.621 -47.856 1.00 73.06 145 GLU A CA 1
ATOM 1170 C C . GLU A 1 145 ? 20.629 6.225 -47.271 1.00 73.06 145 GLU A C 1
ATOM 1172 O O . GLU A 1 145 ? 20.217 7.315 -47.636 1.00 73.06 145 GLU A O 1
ATOM 1177 N N . GLY A 1 146 ? 19.958 5.551 -46.330 1.00 64.12 146 GLY A N 1
ATOM 1178 C CA . GLY A 1 146 ? 18.705 6.017 -45.714 1.00 64.12 146 GLY A CA 1
ATOM 1179 C C . GLY A 1 146 ? 18.896 7.135 -44.683 1.00 64.12 146 GLY A C 1
ATOM 1180 O O . GLY A 1 146 ? 17.976 7.916 -44.434 1.00 64.12 146 GLY A O 1
ATOM 1181 N N . LEU A 1 147 ? 20.112 7.290 -44.142 1.00 57.22 147 LEU A N 1
ATOM 1182 C CA . LEU A 1 147 ? 20.489 8.488 -43.381 1.00 57.22 147 LEU A CA 1
ATOM 1183 C C . LEU A 1 147 ? 20.533 9.763 -44.249 1.00 57.22 147 LEU A C 1
ATOM 1185 O O . LEU A 1 147 ? 20.672 10.871 -43.711 1.00 57.22 147 LEU A O 1
ATOM 1189 N N . ASP A 1 148 ? 20.359 9.637 -45.570 1.00 54.50 148 ASP A N 1
ATOM 1190 C CA . ASP A 1 148 ? 20.506 10.728 -46.528 1.00 54.50 148 ASP A CA 1
ATOM 1191 C C . ASP A 1 148 ? 19.301 11.658 -46.658 1.00 54.50 148 ASP A C 1
ATOM 1193 O O . ASP A 1 148 ? 19.380 12.637 -47.411 1.00 54.50 148 ASP A O 1
ATOM 1197 N N . PHE A 1 149 ? 18.236 11.487 -45.862 1.00 61.94 149 PHE A N 1
ATOM 1198 C CA . PHE A 1 149 ? 17.206 12.533 -45.780 1.00 61.94 149 PHE A CA 1
ATOM 1199 C C . PHE A 1 149 ? 17.842 13.903 -45.477 1.00 61.94 149 PHE A C 1
ATOM 1201 O O . PHE A 1 149 ? 17.479 14.909 -46.080 1.00 61.94 149 PHE A O 1
ATOM 1208 N N . PHE A 1 150 ? 18.889 13.929 -44.640 1.00 59.69 150 PHE A N 1
ATOM 1209 C CA . PHE A 1 150 ? 19.721 15.119 -44.427 1.00 59.69 150 PHE A CA 1
ATOM 1210 C C . PHE A 1 150 ? 21.009 15.157 -45.256 1.00 59.69 150 PHE A C 1
ATOM 1212 O O . PHE A 1 150 ? 21.670 16.197 -45.285 1.00 59.69 150 PHE A O 1
ATOM 1219 N N . ALA A 1 151 ? 21.429 14.064 -45.893 1.00 65.81 151 ALA A N 1
ATOM 1220 C CA . ALA A 1 151 ? 22.613 14.111 -46.748 1.00 65.81 151 ALA A CA 1
ATOM 1221 C C . ALA A 1 151 ? 22.322 14.744 -48.102 1.00 65.81 151 ALA A C 1
ATOM 1223 O O . ALA A 1 151 ? 23.196 15.426 -48.611 1.00 65.81 151 ALA A O 1
ATOM 1224 N N . SER A 1 152 ? 21.101 14.645 -48.637 1.00 65.81 152 SER A N 1
ATOM 1225 C CA . SER A 1 152 ? 20.694 15.469 -49.785 1.00 65.81 152 SER A CA 1
ATOM 1226 C C . SER A 1 152 ? 20.807 16.970 -49.462 1.00 65.81 152 SER A C 1
ATOM 1228 O O . SER A 1 152 ? 21.355 17.738 -50.253 1.00 65.81 152 SER A O 1
ATOM 1230 N N . ALA A 1 153 ? 20.410 17.382 -48.251 1.00 73.25 153 ALA A N 1
ATOM 1231 C CA . ALA A 1 153 ? 20.591 18.748 -47.760 1.00 73.25 153 ALA A CA 1
ATOM 1232 C C . ALA A 1 153 ? 22.080 19.123 -47.584 1.00 73.25 153 ALA A C 1
ATOM 1234 O O . ALA A 1 153 ? 22.493 20.201 -48.009 1.00 73.25 153 ALA A O 1
ATOM 1235 N N . ARG A 1 154 ? 22.922 18.237 -47.033 1.00 69.94 154 ARG A N 1
ATOM 1236 C CA . ARG A 1 154 ? 24.378 18.479 -46.900 1.00 69.94 154 ARG A CA 1
ATOM 1237 C C . ARG A 1 154 ? 25.122 18.480 -48.238 1.00 69.94 154 ARG A C 1
ATOM 1239 O O . ARG A 1 154 ? 25.984 19.331 -48.445 1.00 69.94 154 ARG A O 1
ATOM 1246 N N . ALA A 1 155 ? 24.741 17.604 -49.163 1.00 70.38 155 ALA A N 1
ATOM 1247 C CA . ALA A 1 155 ? 25.256 17.560 -50.526 1.00 70.38 155 ALA A CA 1
ATOM 1248 C C . ALA A 1 155 ? 24.906 18.850 -51.280 1.00 70.38 155 ALA A C 1
ATOM 1250 O O . ALA A 1 155 ? 25.762 19.420 -51.953 1.00 70.38 155 ALA A O 1
ATOM 1251 N N . SER A 1 156 ? 23.690 19.383 -51.088 1.00 76.69 156 SER A N 1
ATOM 1252 C CA . SER A 1 156 ? 23.306 20.695 -51.631 1.00 76.69 156 SER A CA 1
ATOM 1253 C C . SER A 1 156 ? 24.088 21.866 -51.015 1.00 76.69 156 SER A C 1
ATOM 1255 O O . SER A 1 156 ? 24.275 22.889 -51.667 1.00 76.69 156 SER A O 1
ATOM 1257 N N . ALA A 1 157 ? 24.613 21.699 -49.796 1.00 84.06 157 ALA A N 1
ATOM 1258 C CA . ALA A 1 157 ? 25.499 22.655 -49.130 1.00 84.06 157 ALA A CA 1
ATOM 1259 C C . ALA A 1 157 ? 26.991 22.472 -49.490 1.00 84.06 157 ALA A C 1
ATOM 1261 O O . ALA A 1 157 ? 27.847 23.128 -48.897 1.00 84.06 157 ALA A O 1
ATOM 1262 N N . GLY A 1 158 ? 27.323 21.585 -50.438 1.00 81.56 158 GLY A N 1
ATOM 1263 C CA . GLY A 1 158 ? 28.698 21.337 -50.881 1.00 81.56 158 GLY A CA 1
ATOM 1264 C C . GLY A 1 158 ? 29.576 20.586 -49.872 1.00 81.56 158 GLY A C 1
ATOM 1265 O O . GLY A 1 158 ? 30.792 20.548 -50.048 1.00 81.56 158 GLY A O 1
ATOM 1266 N N . GLN A 1 159 ? 28.998 19.993 -48.820 1.00 76.94 159 GLN A N 1
ATOM 1267 C CA . GLN A 1 159 ? 29.739 19.129 -47.899 1.00 76.94 159 GLN A CA 1
ATOM 1268 C C . GLN A 1 159 ? 29.839 17.718 -48.484 1.00 76.94 159 GLN A C 1
ATOM 1270 O O . GLN A 1 159 ? 28.820 17.058 -48.693 1.00 76.94 159 GLN A O 1
ATOM 1275 N N . SER A 1 160 ? 31.065 17.240 -48.716 1.00 67.56 160 SER A N 1
ATOM 1276 C CA . SER A 1 160 ? 31.309 15.825 -48.990 1.00 67.56 160 SER A CA 1
ATOM 1277 C C . SER A 1 160 ? 30.915 15.020 -47.755 1.00 67.56 160 SER A C 1
ATOM 1279 O O . SER A 1 160 ? 31.478 15.202 -46.674 1.00 67.56 160 SER A O 1
ATOM 1281 N N . VAL A 1 161 ? 29.913 14.160 -47.898 1.00 67.56 161 VAL A N 1
ATOM 1282 C CA . VAL A 1 161 ? 29.562 13.202 -46.854 1.00 67.56 161 VAL A CA 1
ATOM 1283 C C . VAL A 1 161 ? 30.521 12.034 -47.014 1.00 67.56 161 VAL A C 1
ATOM 1285 O O . VAL A 1 161 ? 30.340 11.205 -47.901 1.00 67.56 161 VAL A O 1
ATOM 1288 N N . ASP A 1 162 ? 31.565 12.000 -46.186 1.00 75.62 162 ASP A N 1
ATOM 1289 C CA . ASP A 1 162 ? 32.366 10.790 -46.026 1.00 75.62 162 ASP A CA 1
ATOM 1290 C C . ASP A 1 162 ? 31.411 9.687 -45.571 1.00 75.62 162 ASP A C 1
ATOM 1292 O O . ASP A 1 162 ? 30.844 9.754 -44.474 1.00 75.62 162 ASP A O 1
ATOM 1296 N N . GLN A 1 163 ? 31.158 8.716 -46.453 1.00 67.38 163 GLN A N 1
ATOM 1297 C CA . GLN A 1 163 ? 30.316 7.579 -46.118 1.00 67.38 163 GLN A CA 1
ATOM 1298 C C . GLN A 1 163 ? 30.939 6.898 -44.896 1.00 67.38 163 GLN A C 1
ATOM 1300 O O . GLN A 1 163 ? 32.120 6.535 -44.946 1.00 67.38 163 GLN A O 1
ATOM 1305 N N . PRO A 1 164 ? 30.194 6.755 -43.785 1.00 73.75 164 PRO A N 1
ATOM 1306 C CA . PRO A 1 164 ? 30.714 6.061 -42.624 1.00 73.75 164 PRO A CA 1
ATOM 1307 C C . PRO A 1 164 ? 31.141 4.660 -43.057 1.00 73.75 164 PRO A C 1
ATOM 1309 O O . PRO A 1 164 ? 30.384 3.951 -43.722 1.00 73.75 164 PRO A O 1
ATOM 1312 N N . ASP A 1 165 ? 32.368 4.284 -42.694 1.00 86.31 165 ASP A N 1
ATOM 1313 C CA . ASP A 1 165 ? 32.895 2.953 -42.969 1.00 86.31 165 ASP A CA 1
ATOM 1314 C C . ASP A 1 165 ? 31.874 1.912 -42.492 1.00 86.31 165 ASP A C 1
ATOM 1316 O O . ASP A 1 165 ? 31.445 1.921 -41.332 1.00 86.31 165 ASP A O 1
ATOM 1320 N N . ARG A 1 166 ? 31.455 1.023 -43.397 1.00 81.81 166 ARG A N 1
ATOM 1321 C CA . ARG A 1 166 ? 30.455 -0.012 -43.111 1.00 81.81 166 ARG A CA 1
ATOM 1322 C C . ARG A 1 166 ? 30.869 -0.856 -41.905 1.00 81.81 166 ARG A C 1
ATOM 1324 O O . ARG A 1 166 ? 30.006 -1.252 -41.125 1.00 81.81 166 ARG A O 1
ATOM 1331 N N . GLN A 1 167 ? 32.175 -1.059 -41.700 1.00 85.94 167 GLN A N 1
ATOM 1332 C CA . GLN A 1 167 ? 32.691 -1.748 -40.514 1.00 85.94 167 GLN A CA 1
ATOM 1333 C C . GLN A 1 167 ? 32.406 -0.982 -39.217 1.00 85.94 167 GLN A C 1
ATOM 1335 O O . GLN A 1 167 ? 32.153 -1.590 -38.179 1.00 85.94 167 GLN A O 1
ATOM 1340 N N . GLN A 1 168 ? 32.433 0.351 -39.248 1.00 88.50 168 GLN A N 1
ATOM 1341 C CA . GLN A 1 168 ? 32.113 1.170 -38.084 1.00 88.50 168 GLN A CA 1
ATOM 1342 C C . GLN A 1 168 ? 30.616 1.118 -37.761 1.00 88.50 168 GLN A C 1
ATOM 1344 O O . GLN A 1 168 ? 30.256 1.010 -36.589 1.00 88.50 168 GLN A O 1
ATOM 1349 N N . LEU A 1 169 ? 29.745 1.147 -38.775 1.00 87.38 169 LEU A N 1
ATOM 1350 C CA . LEU A 1 169 ? 28.299 0.981 -38.582 1.00 87.38 169 LEU A CA 1
ATOM 1351 C C . LEU A 1 169 ? 27.960 -0.391 -37.983 1.00 87.38 169 LEU A C 1
ATOM 1353 O O . LEU A 1 169 ? 27.151 -0.470 -37.061 1.00 87.38 169 LEU A O 1
ATOM 1357 N N . GLU A 1 170 ? 28.626 -1.451 -38.448 1.00 86.25 170 GLU A N 1
ATOM 1358 C CA . GLU A 1 170 ? 28.478 -2.808 -37.909 1.00 86.25 170 GLU A CA 1
ATOM 1359 C C . GLU A 1 170 ? 28.883 -2.887 -36.433 1.00 86.25 170 GLU A C 1
ATOM 1361 O O . GLU A 1 170 ? 28.135 -3.409 -35.602 1.00 86.25 170 GLU A O 1
ATOM 1366 N N . LYS A 1 171 ? 30.048 -2.318 -36.087 1.00 89.81 171 LYS A N 1
ATOM 1367 C CA . LYS A 1 171 ? 30.524 -2.239 -34.698 1.00 89.81 171 LYS A CA 1
ATOM 1368 C C . LYS A 1 171 ? 29.542 -1.475 -33.817 1.00 89.81 171 LYS A C 1
ATOM 1370 O O . LYS A 1 171 ? 29.243 -1.932 -32.719 1.00 89.81 171 LYS A O 1
ATOM 1375 N N . ASN A 1 172 ? 29.009 -0.354 -34.302 1.00 91.38 172 ASN A N 1
ATOM 1376 C CA . ASN A 1 172 ? 28.042 0.455 -33.562 1.00 91.38 172 ASN A CA 1
ATOM 1377 C C . ASN A 1 172 ? 26.724 -0.300 -33.326 1.00 91.38 172 ASN A C 1
ATOM 1379 O O . ASN A 1 172 ? 26.205 -0.280 -32.212 1.00 91.38 172 ASN A O 1
ATOM 1383 N N . ALA A 1 173 ? 26.193 -0.984 -34.345 1.00 89.94 173 ALA A N 1
ATOM 1384 C CA . ALA A 1 173 ? 24.972 -1.781 -34.219 1.00 89.94 173 ALA A CA 1
ATOM 1385 C C . ALA A 1 173 ? 25.164 -2.953 -33.248 1.00 89.94 173 ALA A C 1
ATOM 1387 O O . ALA A 1 173 ? 24.350 -3.151 -32.348 1.00 89.94 173 ALA A O 1
ATOM 1388 N N . THR A 1 174 ? 26.282 -3.671 -33.375 1.00 89.19 174 THR A N 1
ATOM 1389 C CA . THR A 1 174 ? 26.636 -4.780 -32.480 1.00 89.19 174 THR A CA 1
ATOM 1390 C C . THR A 1 174 ? 26.783 -4.296 -31.039 1.00 89.19 174 THR A C 1
ATOM 1392 O O . THR A 1 174 ? 26.213 -4.894 -30.130 1.00 89.19 174 THR A O 1
ATOM 1395 N N . GLN A 1 175 ? 27.486 -3.180 -30.820 1.00 94.00 175 GLN A N 1
ATOM 1396 C CA . GLN A 1 175 ? 27.645 -2.591 -29.491 1.00 94.00 175 GLN A CA 1
ATOM 1397 C C . GLN A 1 175 ? 26.296 -2.196 -28.883 1.00 94.00 175 GLN A C 1
ATOM 1399 O O . GLN A 1 175 ? 26.040 -2.506 -27.726 1.00 94.00 175 GLN A O 1
ATOM 1404 N N . ALA A 1 176 ? 25.406 -1.570 -29.658 1.00 94.00 176 ALA A N 1
ATOM 1405 C CA . ALA A 1 176 ? 24.098 -1.148 -29.160 1.00 94.00 176 ALA A CA 1
ATOM 1406 C C . ALA A 1 176 ? 23.212 -2.331 -28.724 1.00 94.00 176 ALA A C 1
ATOM 1408 O O . ALA A 1 176 ? 22.437 -2.205 -27.775 1.00 94.00 176 ALA A O 1
ATOM 1409 N N . VAL A 1 177 ? 23.335 -3.483 -29.390 1.00 91.56 177 VAL A N 1
ATOM 1410 C CA . VAL A 1 177 ? 22.627 -4.720 -29.019 1.00 91.56 177 VAL A CA 1
ATOM 1411 C C . VAL A 1 177 ? 23.171 -5.278 -27.709 1.00 91.56 177 VAL A C 1
ATOM 1413 O O . VAL A 1 177 ? 22.387 -5.622 -26.825 1.00 91.56 177 VAL A O 1
ATOM 1416 N N . TRP A 1 178 ? 24.497 -5.323 -27.550 1.00 93.62 178 TRP A N 1
ATOM 1417 C CA . TRP A 1 178 ? 25.122 -5.761 -26.301 1.00 93.62 178 TRP A CA 1
ATOM 1418 C C . TRP A 1 178 ? 24.799 -4.829 -25.137 1.00 93.62 178 TRP A C 1
ATOM 1420 O O . TRP A 1 178 ? 24.449 -5.314 -24.066 1.00 93.62 178 TRP A O 1
ATOM 1430 N N . ASP A 1 179 ? 24.826 -3.514 -25.355 1.00 96.12 179 ASP A N 1
ATOM 1431 C CA . ASP A 1 179 ? 24.450 -2.522 -24.346 1.00 96.12 179 ASP A CA 1
ATOM 1432 C C . ASP A 1 179 ? 22.992 -2.694 -23.897 1.00 96.12 179 ASP A C 1
ATOM 1434 O O . ASP A 1 179 ? 22.682 -2.536 -22.715 1.00 96.12 179 ASP A O 1
ATOM 1438 N N . LEU A 1 180 ? 22.078 -3.000 -24.829 1.00 95.75 180 LEU A N 1
ATOM 1439 C CA . LEU A 1 180 ? 20.681 -3.295 -24.510 1.00 95.75 180 LEU A CA 1
ATOM 1440 C C . LEU A 1 180 ? 20.556 -4.600 -23.717 1.00 95.75 180 LEU A C 1
ATOM 1442 O O . LEU A 1 180 ? 19.853 -4.626 -22.708 1.00 95.75 180 LEU A O 1
ATOM 1446 N N . PHE A 1 181 ? 21.219 -5.666 -24.168 1.00 94.88 181 PHE A N 1
ATOM 1447 C CA . PHE A 1 181 ? 21.176 -6.975 -23.522 1.00 94.88 181 PHE A CA 1
ATOM 1448 C C . PHE A 1 181 ? 21.721 -6.912 -22.092 1.00 94.88 181 PHE A C 1
ATOM 1450 O O . PHE A 1 181 ? 21.051 -7.352 -21.158 1.00 94.88 181 PHE A O 1
ATOM 1457 N N . ASP A 1 182 ? 22.900 -6.315 -21.916 1.00 96.25 182 ASP A N 1
ATOM 1458 C CA . ASP A 1 182 ? 23.550 -6.146 -20.619 1.00 96.25 182 ASP A CA 1
ATOM 1459 C C . ASP A 1 182 ? 22.667 -5.337 -19.666 1.00 96.25 182 ASP A C 1
ATOM 1461 O O . ASP A 1 182 ? 22.385 -5.766 -18.544 1.00 96.25 182 ASP A O 1
ATOM 1465 N N . TYR A 1 183 ? 22.139 -4.207 -20.145 1.00 97.62 183 TYR A N 1
ATOM 1466 C CA . TYR A 1 183 ? 21.235 -3.381 -19.359 1.00 97.62 183 TYR A CA 1
ATOM 1467 C C . TYR A 1 183 ? 19.970 -4.144 -18.944 1.00 97.62 183 TYR A C 1
ATOM 1469 O O . TYR A 1 183 ? 19.590 -4.119 -17.770 1.00 97.62 183 TYR A O 1
ATOM 1477 N N . PHE A 1 184 ? 19.318 -4.825 -19.889 1.00 96.81 184 PHE A N 1
ATOM 1478 C CA . PHE A 1 184 ? 18.095 -5.573 -19.629 1.00 96.81 184 PHE A CA 1
ATOM 1479 C C . PHE A 1 184 ? 18.333 -6.688 -18.606 1.00 96.81 184 PHE A C 1
ATOM 1481 O O . PHE A 1 184 ? 17.579 -6.794 -17.642 1.00 96.81 184 PHE A O 1
ATOM 1488 N N . TRP A 1 185 ? 19.410 -7.464 -18.740 1.00 95.94 185 TRP A N 1
ATOM 1489 C CA . TRP A 1 185 ? 19.683 -8.579 -17.833 1.00 95.94 185 TRP A CA 1
ATOM 1490 C C . TRP A 1 185 ? 19.948 -8.116 -16.394 1.00 95.94 185 TRP A C 1
ATOM 1492 O O . TRP A 1 185 ? 19.464 -8.732 -15.443 1.00 95.94 185 TRP A O 1
ATOM 1502 N N . HIS A 1 186 ? 20.629 -6.980 -16.213 1.00 97.75 186 HIS A N 1
ATOM 1503 C CA . HIS A 1 186 ? 20.837 -6.379 -14.891 1.00 97.75 186 HIS A CA 1
ATOM 1504 C C . HIS A 1 186 ? 19.555 -5.798 -14.272 1.00 97.75 186 HIS A C 1
ATOM 1506 O O . HIS A 1 186 ? 19.460 -5.694 -13.048 1.00 97.75 186 HIS A O 1
ATOM 1512 N N . ASN A 1 187 ? 18.564 -5.436 -15.092 1.00 97.56 187 ASN A N 1
ATOM 1513 C CA . ASN A 1 187 ? 17.356 -4.732 -14.654 1.00 97.56 187 ASN A CA 1
ATOM 1514 C C . ASN A 1 187 ? 16.059 -5.541 -14.832 1.00 97.56 187 ASN A C 1
ATOM 1516 O O . ASN A 1 187 ? 14.983 -5.021 -14.546 1.00 97.56 187 ASN A O 1
ATOM 1520 N N . HIS A 1 188 ? 16.131 -6.813 -15.238 1.00 95.50 188 HIS A N 1
ATOM 1521 C CA . HIS A 1 188 ? 14.954 -7.627 -15.566 1.00 95.50 188 HIS A CA 1
ATOM 1522 C C . HIS A 1 188 ? 13.951 -7.761 -14.399 1.00 95.50 188 HIS A C 1
ATOM 1524 O O . HIS A 1 188 ? 12.751 -7.887 -14.628 1.00 95.50 188 HIS A O 1
ATOM 1530 N N . ILE A 1 189 ? 14.422 -7.665 -13.146 1.00 96.44 189 ILE A N 1
ATOM 1531 C CA . ILE A 1 189 ? 13.595 -7.720 -11.925 1.00 96.44 189 ILE A CA 1
ATOM 1532 C C . ILE A 1 189 ? 12.582 -6.568 -11.810 1.00 96.44 189 ILE A C 1
ATOM 1534 O O . ILE A 1 189 ? 11.614 -6.673 -11.058 1.00 96.44 189 ILE A O 1
ATOM 1538 N N . TYR A 1 190 ? 12.797 -5.461 -12.527 1.00 95.00 190 TYR A N 1
ATOM 1539 C CA . TYR A 1 190 ? 11.896 -4.306 -12.505 1.00 95.00 190 TYR A CA 1
ATOM 1540 C C . TYR A 1 190 ? 10.706 -4.446 -13.459 1.00 95.00 190 TYR A C 1
ATOM 1542 O O . TYR A 1 190 ? 9.800 -3.614 -13.418 1.00 95.00 190 TYR A O 1
ATOM 1550 N N . PHE A 1 191 ? 10.685 -5.482 -14.300 1.00 92.62 191 PHE A N 1
ATOM 1551 C CA . PHE A 1 191 ? 9.636 -5.694 -15.291 1.00 92.62 191 PHE A CA 1
ATOM 1552 C C . PHE A 1 191 ? 8.715 -6.853 -14.879 1.00 92.62 191 PHE A C 1
ATOM 1554 O O . PHE A 1 191 ? 9.172 -7.805 -14.239 1.00 92.62 191 PHE A O 1
ATOM 1561 N N . PRO A 1 192 ? 7.419 -6.814 -15.245 1.00 91.12 192 PRO A N 1
ATOM 1562 C CA . PRO A 1 192 ? 6.535 -7.965 -15.096 1.00 91.12 192 PRO A CA 1
ATOM 1563 C C . PRO A 1 192 ? 7.112 -9.190 -15.805 1.00 91.12 192 PRO A C 1
ATOM 1565 O O . PRO A 1 192 ? 7.712 -9.056 -16.871 1.00 91.12 192 PRO A O 1
ATOM 1568 N N . GLN A 1 193 ? 6.901 -10.378 -15.237 1.00 91.00 193 GLN A N 1
ATOM 1569 C CA . GLN A 1 193 ? 7.472 -11.621 -15.760 1.00 91.00 193 GLN A CA 1
ATOM 1570 C C . GLN A 1 193 ? 7.110 -11.849 -17.235 1.00 91.00 193 GLN A C 1
ATOM 1572 O O . GLN A 1 193 ? 8.004 -12.060 -18.047 1.00 91.00 193 GLN A O 1
ATOM 1577 N N . ASP A 1 194 ? 5.837 -11.679 -17.601 1.00 89.44 194 ASP A N 1
ATOM 1578 C CA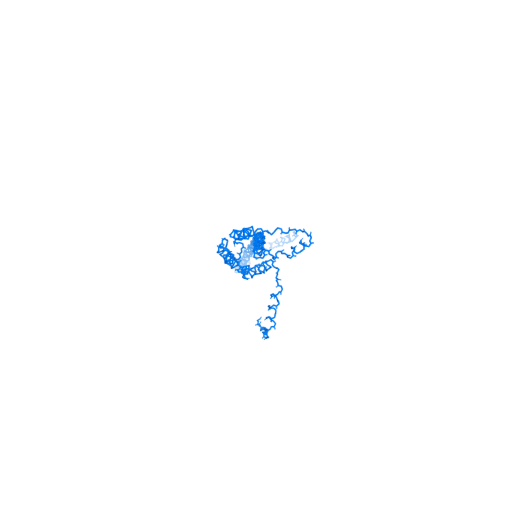 . ASP A 1 194 ? 5.371 -11.855 -18.983 1.00 89.44 194 ASP A CA 1
ATOM 1579 C C . ASP A 1 194 ? 6.067 -10.895 -19.966 1.00 89.44 194 ASP A C 1
ATOM 1581 O O . ASP A 1 194 ? 6.474 -11.293 -21.059 1.00 89.44 194 ASP A O 1
ATOM 1585 N N . THR A 1 195 ? 6.235 -9.626 -19.573 1.00 90.06 195 THR A N 1
ATOM 1586 C CA . THR A 1 195 ? 6.936 -8.610 -20.375 1.00 90.06 195 THR A CA 1
ATOM 1587 C C . THR A 1 195 ? 8.427 -8.931 -20.470 1.00 90.06 195 THR A C 1
ATOM 1589 O O . THR A 1 195 ? 9.014 -8.829 -21.543 1.00 90.06 195 THR A O 1
ATOM 1592 N N . SER A 1 196 ? 9.041 -9.351 -19.363 1.00 94.50 196 SER A N 1
ATOM 1593 C CA . SER A 1 196 ? 10.451 -9.737 -19.295 1.00 94.50 196 SER A CA 1
ATOM 1594 C C . SER A 1 196 ? 10.758 -10.939 -20.193 1.00 94.50 196 SER A C 1
ATOM 1596 O O . SER A 1 196 ? 11.733 -10.918 -20.946 1.00 94.50 196 SER A O 1
ATOM 1598 N N . ASP A 1 197 ? 9.897 -11.956 -20.194 1.00 94.62 197 ASP A N 1
ATOM 1599 C CA . ASP A 1 197 ? 10.039 -13.145 -21.038 1.00 94.62 197 ASP A CA 1
ATOM 1600 C C . ASP A 1 197 ? 9.932 -12.793 -22.531 1.00 94.62 197 ASP A C 1
ATOM 1602 O O . ASP A 1 197 ? 10.679 -13.316 -23.363 1.00 94.62 197 ASP A O 1
ATOM 1606 N N . GLU A 1 198 ? 9.031 -11.874 -22.886 1.00 92.12 198 GLU A N 1
ATOM 1607 C CA . GLU A 1 198 ? 8.871 -11.394 -24.259 1.00 92.12 198 GLU A CA 1
ATOM 1608 C C . GLU A 1 198 ? 10.061 -10.546 -24.728 1.00 92.12 198 GLU A C 1
ATOM 1610 O O . GLU A 1 198 ? 10.554 -10.745 -25.845 1.00 92.12 198 GLU A O 1
ATOM 1615 N N . IL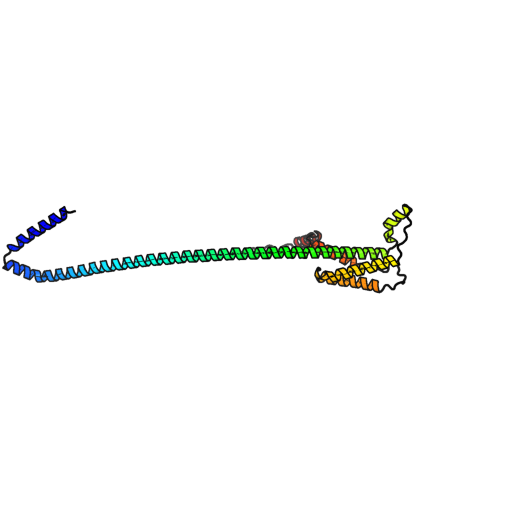E A 1 199 ? 10.566 -9.651 -23.870 1.00 92.44 199 ILE A N 1
ATOM 1616 C CA . ILE A 1 199 ? 11.786 -8.882 -24.138 1.00 92.44 199 ILE A CA 1
ATOM 1617 C C . ILE A 1 199 ? 12.969 -9.837 -24.320 1.00 92.44 199 ILE A C 1
ATOM 1619 O O . ILE A 1 199 ? 13.672 -9.748 -25.325 1.00 92.44 199 ILE A O 1
ATOM 1623 N N . SER A 1 200 ? 13.149 -10.790 -23.403 1.00 94.62 200 SER A N 1
ATOM 1624 C CA . SER A 1 200 ? 14.226 -11.786 -23.450 1.00 94.62 200 SER A CA 1
ATOM 1625 C C . SER A 1 200 ? 14.202 -12.576 -24.754 1.00 94.62 200 SER A C 1
ATOM 1627 O O . SER A 1 200 ? 15.227 -12.712 -25.421 1.00 94.62 200 SER A O 1
ATOM 1629 N N . ARG A 1 201 ? 13.018 -13.064 -25.148 1.00 94.06 201 ARG A N 1
ATOM 1630 C CA . ARG A 1 201 ? 12.828 -13.795 -26.404 1.00 94.06 201 ARG A CA 1
ATOM 1631 C C . ARG A 1 201 ? 13.190 -12.929 -27.606 1.00 94.06 201 ARG A C 1
ATOM 1633 O O . ARG A 1 201 ? 13.932 -13.379 -28.470 1.00 94.06 201 ARG A O 1
ATOM 1640 N N . THR A 1 202 ? 12.702 -11.692 -27.645 1.00 91.44 202 THR A N 1
ATOM 1641 C CA . THR A 1 202 ? 12.903 -10.786 -28.784 1.00 91.44 202 THR A CA 1
ATOM 1642 C C . THR A 1 202 ? 14.362 -10.354 -28.919 1.00 91.44 202 THR A C 1
ATOM 1644 O O . THR A 1 202 ? 14.910 -10.403 -30.018 1.00 91.44 202 THR A O 1
ATOM 1647 N N . ILE A 1 203 ? 15.021 -9.980 -27.817 1.00 89.88 203 ILE A N 1
ATOM 1648 C CA . ILE A 1 203 ? 16.450 -9.637 -27.833 1.00 89.88 203 ILE A CA 1
ATOM 1649 C C . ILE A 1 203 ? 17.280 -10.869 -28.215 1.00 89.88 203 ILE A C 1
ATOM 1651 O O . ILE A 1 203 ? 18.209 -10.744 -29.006 1.00 89.88 203 ILE A O 1
ATOM 1655 N N . GLY A 1 204 ? 16.930 -12.058 -27.713 1.00 89.62 204 GLY A N 1
ATOM 1656 C CA . GLY A 1 204 ? 17.594 -13.310 -28.076 1.00 89.62 204 GLY A CA 1
ATOM 1657 C C . GLY A 1 204 ? 17.482 -13.638 -29.568 1.00 89.62 204 GLY A C 1
ATOM 1658 O O . GLY A 1 204 ? 18.486 -13.979 -30.187 1.00 89.62 204 GLY A O 1
ATOM 1659 N N . GLU A 1 205 ? 16.292 -13.482 -30.161 1.00 88.75 205 GLU A N 1
ATOM 1660 C CA . GLU A 1 205 ? 16.077 -13.632 -31.609 1.00 88.75 205 GLU A CA 1
ATOM 1661 C C . GLU A 1 205 ? 16.967 -12.652 -32.397 1.00 88.75 205 GLU A C 1
ATOM 1663 O O . GLU A 1 205 ? 17.702 -13.072 -33.286 1.00 88.75 205 GLU A O 1
ATOM 1668 N N . ILE A 1 206 ? 16.991 -11.368 -32.019 1.00 86.12 206 ILE A N 1
ATOM 1669 C CA . ILE A 1 206 ? 17.818 -10.343 -32.684 1.00 86.12 206 ILE A CA 1
ATOM 1670 C C . ILE A 1 206 ? 19.316 -10.649 -32.547 1.00 86.12 206 ILE A C 1
ATOM 1672 O O . ILE A 1 206 ? 20.065 -10.542 -33.517 1.00 86.12 206 ILE A O 1
ATOM 1676 N N . ALA A 1 207 ? 19.764 -11.039 -31.353 1.00 85.44 207 ALA A N 1
ATOM 1677 C CA . ALA A 1 207 ? 21.161 -11.361 -31.095 1.00 85.44 207 ALA A CA 1
ATOM 1678 C C . ALA A 1 207 ? 21.621 -12.585 -31.900 1.00 85.44 207 ALA A C 1
ATOM 1680 O O . ALA A 1 207 ? 22.731 -12.578 -32.428 1.00 85.44 207 ALA A O 1
ATOM 1681 N N . LEU A 1 208 ? 20.770 -13.610 -32.034 1.00 85.50 208 LEU A N 1
ATOM 1682 C CA . LEU A 1 208 ? 21.050 -14.769 -32.883 1.00 85.50 208 LEU A CA 1
ATOM 1683 C C . LEU A 1 208 ? 21.182 -14.352 -34.350 1.00 85.50 208 LEU A C 1
ATOM 1685 O O . LEU A 1 208 ? 22.190 -14.678 -34.975 1.00 85.50 208 LEU A O 1
ATOM 1689 N N . GLU A 1 209 ? 20.226 -13.587 -34.881 1.00 82.75 209 GLU A N 1
ATOM 1690 C CA . GLU A 1 209 ? 20.267 -13.112 -36.272 1.00 82.75 209 GLU A CA 1
ATOM 1691 C C . GLU A 1 209 ? 21.541 -12.313 -36.576 1.00 82.75 209 GLU A C 1
ATOM 1693 O O . GLU A 1 209 ? 22.163 -12.502 -37.624 1.00 82.75 209 GLU A O 1
ATOM 1698 N N . LEU A 1 210 ? 21.985 -11.474 -35.635 1.00 77.19 210 LEU A N 1
ATOM 1699 C CA . LEU A 1 210 ? 23.229 -10.716 -35.765 1.00 77.19 210 LEU A CA 1
ATOM 1700 C C . LEU A 1 210 ? 24.480 -11.590 -35.624 1.00 77.19 210 LEU A C 1
ATOM 1702 O O . LEU A 1 210 ? 25.428 -11.411 -36.383 1.00 77.19 210 LEU A O 1
ATOM 1706 N N . ALA A 1 211 ? 24.491 -12.567 -34.715 1.00 78.81 211 ALA A N 1
ATOM 1707 C CA . ALA A 1 211 ? 25.624 -13.477 -34.531 1.00 78.81 211 ALA A CA 1
ATOM 1708 C C . ALA A 1 211 ? 25.864 -14.392 -35.748 1.00 78.81 211 ALA A C 1
ATOM 1710 O O . ALA A 1 211 ? 27.003 -14.782 -36.014 1.00 78.81 211 ALA A O 1
ATOM 1711 N N . TYR A 1 212 ? 24.816 -14.723 -36.511 1.00 75.50 212 TYR A N 1
ATOM 1712 C CA . TYR A 1 212 ? 24.928 -15.496 -37.753 1.00 75.50 212 TYR A CA 1
ATOM 1713 C C . TYR A 1 212 ? 25.356 -14.658 -38.972 1.00 75.50 212 TYR A C 1
ATOM 1715 O O . TYR A 1 212 ? 25.631 -15.221 -40.039 1.00 75.50 212 TYR A O 1
ATOM 1723 N N . VAL A 1 213 ? 25.469 -13.329 -38.850 1.00 70.75 213 VAL A N 1
ATOM 1724 C CA . VAL A 1 213 ? 26.068 -12.484 -39.891 1.00 70.75 213 VAL A CA 1
ATOM 1725 C C . VAL A 1 213 ? 27.577 -12.745 -39.901 1.00 70.75 213 VAL A C 1
ATOM 1727 O O . VAL A 1 213 ? 28.332 -12.206 -39.099 1.00 70.75 213 VAL A O 1
ATOM 1730 N N . LYS A 1 214 ? 28.042 -13.609 -40.813 1.00 67.00 214 LYS A N 1
ATOM 1731 C CA . LYS A 1 214 ? 29.482 -13.821 -41.008 1.00 67.00 214 LYS A CA 1
ATOM 1732 C C . LYS A 1 214 ? 30.151 -12.501 -41.422 1.00 67.00 214 LYS A C 1
ATOM 1734 O O . LYS A 1 214 ? 29.703 -11.908 -42.410 1.00 67.00 214 LYS A O 1
ATOM 1739 N N . PRO A 1 215 ? 31.248 -12.087 -40.763 1.00 63.97 215 PRO A N 1
ATOM 1740 C CA . PRO A 1 215 ? 31.993 -10.901 -41.167 1.00 63.97 215 PRO A CA 1
ATOM 1741 C C . PRO A 1 215 ? 32.478 -11.067 -42.614 1.00 63.97 215 PRO A C 1
ATOM 1743 O O . PRO A 1 215 ? 33.159 -12.039 -42.944 1.00 63.97 215 PRO A O 1
ATOM 1746 N N . GLY A 1 216 ? 32.082 -10.140 -43.490 1.00 64.88 216 GLY A N 1
ATOM 1747 C CA . GLY A 1 216 ? 32.455 -10.131 -44.910 1.00 64.88 216 GLY A CA 1
ATOM 1748 C C . GLY A 1 216 ? 31.487 -10.827 -45.876 1.00 64.88 216 GLY A C 1
ATOM 1749 O O . GLY A 1 216 ? 31.763 -10.848 -47.074 1.00 64.88 216 GLY A O 1
ATOM 1750 N N . ALA A 1 217 ? 30.354 -11.368 -45.414 1.00 66.38 217 ALA A N 1
ATOM 1751 C CA . ALA A 1 217 ? 29.307 -11.818 -46.330 1.00 66.38 217 ALA A CA 1
ATOM 1752 C C . ALA A 1 217 ? 28.572 -10.594 -46.924 1.00 66.38 217 ALA A C 1
ATOM 1754 O O . ALA A 1 217 ? 28.023 -9.795 -46.160 1.00 66.38 217 ALA A O 1
ATOM 1755 N N . PRO A 1 218 ? 28.533 -10.415 -48.259 1.00 52.78 218 PRO A N 1
ATOM 1756 C CA . PRO A 1 218 ? 27.733 -9.368 -48.881 1.00 52.78 218 PRO A CA 1
ATOM 1757 C C . PRO A 1 218 ? 26.256 -9.728 -48.715 1.00 52.78 218 PRO A C 1
ATOM 1759 O O . PRO A 1 218 ? 25.703 -10.492 -49.499 1.00 52.78 218 PRO A O 1
ATOM 1762 N N . LYS A 1 219 ? 25.623 -9.218 -47.659 1.00 59.69 219 LYS A N 1
ATOM 1763 C CA . LYS A 1 219 ? 24.168 -9.289 -47.518 1.00 59.69 219 LYS A CA 1
ATOM 1764 C C . LYS A 1 219 ? 23.527 -8.153 -48.302 1.00 59.69 219 LYS A C 1
ATOM 1766 O O . LYS A 1 219 ? 23.995 -7.007 -48.225 1.00 59.69 219 LYS A O 1
ATOM 1771 N N . HIS A 1 220 ? 22.467 -8.487 -49.038 1.00 58.34 220 HIS A N 1
ATOM 1772 C CA . HIS A 1 220 ? 21.573 -7.494 -49.617 1.00 58.34 220 HIS A CA 1
ATOM 1773 C C . HIS A 1 220 ? 20.945 -6.702 -48.449 1.00 58.34 220 HIS A C 1
ATOM 1775 O O . HIS A 1 220 ? 20.535 -7.324 -47.466 1.00 58.34 220 HIS A O 1
ATOM 1781 N N . PRO A 1 221 ? 20.885 -5.361 -48.509 1.00 54.22 221 PRO A N 1
ATOM 1782 C CA . PRO A 1 221 ? 20.276 -4.506 -47.480 1.00 54.22 221 PRO A CA 1
ATOM 1783 C C . PRO A 1 221 ? 18.873 -4.939 -47.024 1.00 54.22 221 PRO A C 1
ATOM 1785 O O . PRO A 1 221 ? 18.476 -4.663 -45.897 1.00 54.22 221 PRO A O 1
ATOM 1788 N N . ASP A 1 222 ? 18.152 -5.660 -47.882 1.00 63.94 222 ASP A N 1
ATOM 1789 C CA . ASP A 1 222 ? 16.772 -6.096 -47.663 1.00 63.94 222 ASP A CA 1
ATOM 1790 C C . ASP A 1 222 ? 16.646 -7.375 -46.807 1.00 63.94 222 ASP A C 1
ATOM 1792 O O . ASP A 1 222 ? 15.539 -7.771 -46.448 1.00 63.94 222 ASP A O 1
ATOM 1796 N N . GLU A 1 223 ? 17.757 -8.042 -46.470 1.00 62.53 223 GLU A N 1
ATOM 1797 C CA . GLU A 1 223 ? 17.752 -9.370 -45.829 1.00 62.53 223 GLU A CA 1
ATOM 1798 C C . GLU A 1 223 ? 17.945 -9.357 -44.308 1.00 62.53 223 GLU A C 1
ATOM 1800 O O . GLU A 1 223 ? 17.908 -10.418 -43.683 1.00 62.53 223 GLU A O 1
ATOM 1805 N N . ILE A 1 224 ? 18.146 -8.191 -43.687 1.00 63.34 224 ILE A N 1
ATOM 1806 C CA . ILE A 1 224 ? 18.154 -8.072 -42.222 1.00 63.34 224 ILE A CA 1
ATOM 1807 C C . ILE A 1 224 ? 16.893 -7.313 -41.807 1.00 63.34 224 ILE A C 1
ATOM 1809 O O . ILE A 1 224 ? 16.969 -6.135 -41.445 1.00 63.34 224 ILE A O 1
ATOM 1813 N N . PRO A 1 225 ? 15.703 -7.939 -41.881 1.00 65.19 225 PRO A N 1
ATOM 1814 C CA . PRO A 1 225 ? 14.528 -7.329 -41.301 1.00 65.19 225 PRO A CA 1
ATOM 1815 C C . PRO A 1 225 ? 14.786 -7.221 -39.799 1.00 65.19 225 PRO A C 1
ATOM 1817 O O . PRO A 1 225 ? 14.894 -8.232 -39.103 1.00 65.19 225 PRO A O 1
ATOM 1820 N N . LEU A 1 226 ? 14.860 -5.991 -39.281 1.00 69.50 226 LEU A N 1
ATOM 1821 C CA . LEU A 1 226 ? 14.492 -5.762 -37.887 1.00 69.50 226 LEU A CA 1
ATOM 1822 C C . LEU A 1 226 ? 13.146 -6.468 -37.712 1.00 69.50 226 LEU A C 1
ATOM 1824 O O . LEU A 1 226 ? 12.206 -6.109 -38.432 1.00 69.50 226 LEU A O 1
ATOM 1828 N N . PRO A 1 227 ? 13.053 -7.504 -36.858 1.00 71.69 227 PRO A N 1
ATOM 1829 C CA . PRO A 1 227 ? 11.853 -8.314 -36.799 1.00 71.69 227 PRO A CA 1
ATOM 1830 C C . PRO A 1 227 ? 10.672 -7.380 -36.564 1.00 71.69 227 PRO A C 1
ATOM 1832 O O . PRO A 1 227 ? 10.726 -6.553 -35.658 1.00 71.69 227 PRO A O 1
ATOM 1835 N N . GLU A 1 228 ? 9.600 -7.484 -37.346 1.00 80.50 228 GLU A N 1
ATOM 1836 C CA . GLU A 1 228 ? 8.373 -6.704 -37.115 1.00 80.50 228 GLU A CA 1
ATOM 1837 C C . GLU A 1 228 ? 7.911 -6.822 -35.645 1.00 80.50 228 GLU A C 1
ATOM 1839 O O . GLU A 1 228 ? 7.430 -5.865 -35.031 1.00 80.50 228 GLU A O 1
ATOM 1844 N N . LYS A 1 229 ? 8.205 -7.983 -35.045 1.00 79.75 229 LYS A N 1
ATOM 1845 C CA . LYS A 1 229 ? 8.082 -8.283 -33.616 1.00 79.75 229 LYS A CA 1
ATOM 1846 C C . LYS A 1 229 ? 8.769 -7.266 -32.695 1.00 79.75 229 LYS A C 1
ATOM 1848 O O . LYS A 1 229 ? 8.209 -6.953 -31.655 1.00 79.75 229 LYS A O 1
ATOM 1853 N N . PHE A 1 230 ? 9.936 -6.727 -33.052 1.00 85.38 230 PHE A N 1
ATOM 1854 C CA . PHE A 1 230 ? 10.655 -5.733 -32.250 1.00 85.38 230 PHE A CA 1
ATOM 1855 C C . PHE A 1 230 ? 9.871 -4.424 -32.128 1.00 85.38 230 PHE A C 1
ATOM 1857 O O . PHE A 1 230 ? 9.700 -3.896 -31.030 1.00 85.38 230 PHE A O 1
ATOM 1864 N N . PHE A 1 231 ? 9.325 -3.917 -33.236 1.00 85.31 231 PHE A N 1
ATOM 1865 C CA . PHE A 1 231 ? 8.477 -2.724 -33.196 1.00 85.31 231 PHE A CA 1
ATOM 1866 C C . PHE A 1 231 ? 7.149 -2.996 -32.486 1.00 85.31 231 PHE A C 1
ATOM 1868 O O . PHE A 1 231 ? 6.647 -2.127 -31.772 1.00 85.31 231 PHE A O 1
ATOM 1875 N N . GLY A 1 232 ? 6.597 -4.203 -32.645 1.00 86.50 232 GLY A N 1
ATOM 1876 C CA . GLY A 1 232 ? 5.454 -4.671 -31.862 1.00 86.50 232 GLY A CA 1
ATOM 1877 C C . GLY A 1 232 ? 5.731 -4.623 -30.357 1.00 86.50 232 GLY A C 1
ATOM 1878 O O . GLY A 1 232 ? 4.959 -4.015 -29.616 1.00 86.50 232 GLY A O 1
ATOM 1879 N N . LEU A 1 233 ? 6.872 -5.170 -29.926 1.00 87.38 233 LEU A N 1
ATOM 1880 C CA . LEU A 1 233 ? 7.329 -5.153 -28.538 1.00 87.38 233 LEU A CA 1
ATOM 1881 C C . LEU A 1 233 ? 7.520 -3.723 -28.023 1.00 87.38 233 LEU A C 1
ATOM 1883 O O . LEU A 1 233 ? 7.038 -3.403 -26.943 1.00 87.38 233 LEU A O 1
ATOM 1887 N N . MET A 1 234 ? 8.165 -2.847 -28.799 1.00 87.38 234 MET A N 1
ATOM 1888 C CA . MET A 1 234 ? 8.360 -1.439 -28.434 1.00 87.38 234 MET A CA 1
ATOM 1889 C C . MET A 1 234 ? 7.035 -0.722 -28.164 1.00 87.38 234 MET A C 1
ATOM 1891 O O . MET A 1 234 ? 6.891 -0.061 -27.137 1.00 87.38 234 MET A O 1
ATOM 1895 N N . ARG A 1 235 ? 6.045 -0.888 -29.053 1.00 89.12 235 ARG A N 1
ATOM 1896 C CA . ARG A 1 235 ? 4.708 -0.295 -28.878 1.00 89.12 235 ARG A CA 1
ATOM 1897 C C . ARG A 1 235 ? 3.970 -0.899 -27.688 1.00 89.12 235 ARG A C 1
ATOM 1899 O O . ARG A 1 235 ? 3.301 -0.171 -26.958 1.00 89.12 235 ARG A O 1
ATOM 1906 N N . LYS A 1 236 ? 4.082 -2.217 -27.491 1.00 86.81 236 LYS A N 1
ATOM 1907 C CA . LYS A 1 236 ? 3.481 -2.903 -26.344 1.00 86.81 236 LYS A CA 1
ATOM 1908 C C . LYS A 1 236 ? 4.077 -2.386 -25.036 1.00 86.81 236 LYS A C 1
ATOM 1910 O O . LYS A 1 236 ? 3.326 -1.990 -24.157 1.00 86.81 236 LYS A O 1
ATOM 1915 N N . LEU A 1 237 ? 5.402 -2.297 -24.942 1.00 87.00 237 LEU A N 1
ATOM 1916 C CA . LEU A 1 237 ? 6.106 -1.803 -23.761 1.00 87.00 237 LEU A CA 1
ATOM 1917 C C . LEU A 1 237 ? 5.771 -0.339 -23.464 1.00 87.00 237 LEU A C 1
ATOM 1919 O O . LEU A 1 237 ? 5.569 0.027 -22.310 1.00 87.00 237 LEU A O 1
ATOM 1923 N N . GLU A 1 238 ? 5.651 0.493 -24.499 1.00 86.00 238 GLU A N 1
ATOM 1924 C CA . GLU A 1 238 ? 5.184 1.872 -24.354 1.00 86.00 238 GLU A CA 1
ATOM 1925 C C . GLU A 1 238 ? 3.738 1.933 -23.835 1.00 86.00 238 GLU A C 1
ATOM 1927 O O . GLU A 1 238 ? 3.433 2.720 -22.938 1.00 86.00 238 GLU A O 1
ATOM 1932 N N . SER A 1 239 ? 2.847 1.092 -24.364 1.00 87.38 239 SER A N 1
ATOM 1933 C CA . SER A 1 239 ? 1.462 0.986 -23.898 1.00 87.38 239 SER A CA 1
ATOM 1934 C C . SER A 1 239 ? 1.389 0.527 -22.440 1.00 87.38 239 SER A C 1
ATOM 1936 O O . SER A 1 239 ? 0.697 1.149 -21.634 1.00 87.38 239 SER A O 1
ATOM 1938 N N . ASP A 1 240 ? 2.121 -0.528 -22.083 1.00 81.94 240 ASP A N 1
ATOM 1939 C CA . ASP A 1 240 ? 2.181 -1.064 -20.723 1.00 81.94 240 ASP A CA 1
ATOM 1940 C C . ASP A 1 240 ? 2.731 -0.015 -19.752 1.00 81.94 240 ASP A C 1
ATOM 1942 O O . ASP A 1 240 ? 2.180 0.177 -18.668 1.00 81.94 240 ASP A O 1
ATOM 1946 N N . PHE A 1 241 ? 3.751 0.741 -20.168 1.00 82.75 241 PHE A N 1
ATOM 1947 C CA . PHE A 1 241 ? 4.291 1.841 -19.379 1.00 82.75 241 PHE A CA 1
ATOM 1948 C C . PHE A 1 241 ? 3.272 2.959 -19.171 1.00 82.75 241 PHE A C 1
ATOM 1950 O O . PHE A 1 241 ? 3.060 3.373 -18.034 1.00 82.75 241 PHE A O 1
ATOM 1957 N N . ARG A 1 242 ? 2.602 3.418 -20.237 1.00 84.31 242 ARG A N 1
ATOM 1958 C CA . ARG A 1 242 ? 1.543 4.440 -20.158 1.00 84.31 242 ARG A CA 1
ATOM 1959 C C . ARG A 1 242 ? 0.429 4.010 -19.202 1.00 84.31 242 ARG A C 1
ATOM 1961 O O . ARG A 1 242 ? 0.003 4.808 -18.368 1.00 84.31 242 ARG A O 1
ATOM 1968 N N . ASN A 1 243 ? 0.025 2.743 -19.264 1.00 82.69 243 ASN A N 1
ATOM 1969 C CA . ASN A 1 243 ? -0.956 2.168 -18.348 1.00 82.69 243 ASN A CA 1
ATOM 1970 C C . ASN A 1 243 ? -0.445 2.146 -16.898 1.00 82.69 243 ASN A C 1
ATOM 1972 O O . ASN A 1 243 ? -1.188 2.518 -15.990 1.00 82.69 243 ASN A O 1
ATOM 1976 N N . LEU A 1 244 ? 0.819 1.772 -16.675 1.00 75.94 244 LEU A N 1
ATOM 1977 C CA . LEU A 1 244 ? 1.437 1.715 -15.346 1.00 75.94 244 LEU A CA 1
ATOM 1978 C C . LEU A 1 244 ? 1.483 3.089 -14.661 1.00 75.94 244 LEU A C 1
ATOM 1980 O O . LEU A 1 244 ? 1.216 3.189 -13.466 1.00 75.94 244 LEU A O 1
ATOM 1984 N N . ILE A 1 245 ? 1.775 4.151 -15.414 1.00 78.06 245 ILE A N 1
ATOM 1985 C CA . ILE A 1 245 ? 1.804 5.532 -14.899 1.00 78.06 245 ILE A CA 1
ATOM 1986 C C . ILE A 1 245 ? 0.416 6.192 -14.850 1.00 78.06 245 ILE A C 1
ATOM 1988 O O . ILE A 1 245 ? 0.305 7.387 -14.585 1.00 78.06 245 ILE A O 1
ATOM 1992 N N . GLY A 1 246 ? -0.656 5.437 -15.115 1.00 78.56 246 GLY A N 1
ATOM 1993 C CA . GLY A 1 246 ? -2.026 5.947 -15.077 1.00 78.56 246 GLY A CA 1
ATOM 1994 C C . GLY A 1 246 ? -2.378 6.894 -16.227 1.00 78.56 246 GLY A C 1
ATOM 1995 O O . GLY A 1 246 ? -3.432 7.529 -16.193 1.00 78.56 246 GLY A O 1
ATOM 1996 N N . ILE 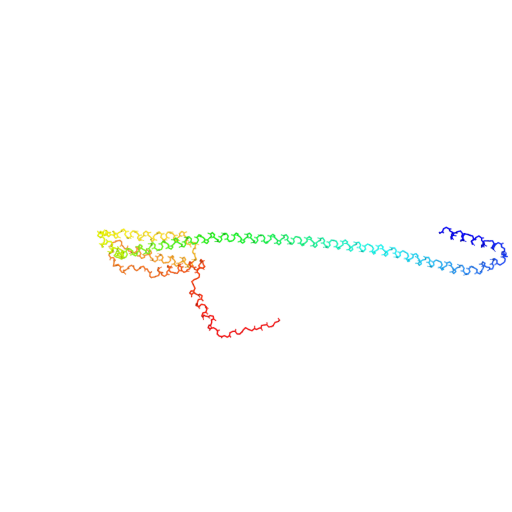A 1 247 ? -1.549 6.968 -17.272 1.00 81.25 247 ILE A N 1
ATOM 1997 C CA . ILE A 1 247 ? -1.920 7.585 -18.547 1.00 81.25 247 ILE A CA 1
ATOM 1998 C C . ILE A 1 247 ? -2.751 6.543 -19.298 1.00 81.25 247 ILE A C 1
ATOM 2000 O O . ILE A 1 247 ? -2.292 5.885 -20.231 1.00 81.25 247 ILE A O 1
ATOM 2004 N N . VAL A 1 248 ? -3.987 6.344 -18.834 1.00 68.25 248 VAL A N 1
ATOM 2005 C CA . VAL A 1 248 ? -4.943 5.459 -19.496 1.00 68.25 248 VAL A CA 1
ATOM 2006 C C . VAL A 1 248 ? -5.145 5.984 -20.910 1.00 68.25 248 VAL A C 1
ATOM 2008 O O . VAL A 1 248 ? -5.623 7.100 -21.123 1.00 68.25 248 VAL A O 1
ATOM 2011 N N . SER A 1 249 ? -4.781 5.170 -21.895 1.00 58.66 249 SER A N 1
ATOM 2012 C CA . SER A 1 249 ? -5.145 5.433 -23.280 1.00 58.66 249 SER A CA 1
ATOM 2013 C C . SER A 1 249 ? -6.672 5.360 -23.355 1.00 58.66 249 SER A C 1
ATOM 2015 O O . SER A 1 249 ? -7.240 4.272 -23.244 1.00 58.66 249 SER A O 1
ATOM 2017 N N . ASN A 1 250 ? -7.350 6.503 -23.520 1.00 56.31 250 ASN A N 1
ATOM 2018 C CA . ASN A 1 250 ? -8.820 6.607 -23.633 1.00 56.31 250 ASN A CA 1
ATOM 2019 C C . ASN A 1 250 ? -9.444 5.623 -24.650 1.00 56.31 250 ASN A C 1
ATOM 2021 O O . ASN A 1 250 ? -10.649 5.386 -24.638 1.00 56.31 250 ASN A O 1
ATOM 2025 N N . THR A 1 251 ? -8.629 5.013 -25.505 1.00 56.44 251 THR A N 1
ATOM 2026 C CA . THR A 1 251 ? -8.978 3.970 -26.465 1.00 56.44 251 THR A CA 1
ATOM 2027 C C . THR A 1 251 ? -9.614 2.717 -25.838 1.00 56.44 251 THR A C 1
ATOM 2029 O O . THR A 1 251 ? -10.528 2.163 -26.443 1.00 56.44 251 THR A O 1
ATOM 2032 N N . GLN A 1 252 ? -9.216 2.281 -24.631 1.00 56.22 252 GLN A N 1
ATOM 2033 C CA . GLN A 1 252 ? -9.850 1.118 -23.965 1.00 56.22 252 GLN A CA 1
ATOM 2034 C C . GLN A 1 252 ? -11.138 1.476 -23.208 1.00 56.22 252 GLN A C 1
ATOM 2036 O O . GLN A 1 252 ? -12.045 0.647 -23.091 1.00 56.22 252 GLN A O 1
ATOM 2041 N N . ALA A 1 253 ? -11.262 2.722 -22.740 1.00 56.59 253 ALA A N 1
ATOM 2042 C CA . ALA A 1 253 ? -12.497 3.217 -22.136 1.00 56.59 253 ALA A CA 1
ATOM 2043 C C . ALA A 1 253 ? -13.635 3.316 -23.170 1.00 56.59 253 ALA A C 1
ATOM 2045 O O . ALA A 1 253 ? -14.795 3.145 -22.813 1.00 56.59 253 ALA A O 1
ATOM 2046 N N . ALA A 1 254 ? -13.318 3.536 -24.452 1.00 58.31 254 ALA A N 1
ATOM 2047 C CA . ALA A 1 254 ? -14.309 3.543 -25.529 1.00 58.31 254 ALA A CA 1
ATOM 2048 C C . ALA A 1 254 ? -14.839 2.132 -25.856 1.00 58.31 254 ALA A C 1
ATOM 2050 O O . ALA A 1 254 ? -16.045 1.936 -25.964 1.00 58.31 254 ALA A O 1
ATOM 2051 N N . THR A 1 255 ? -13.967 1.120 -25.918 1.00 58.88 255 THR A N 1
ATOM 2052 C CA . THR A 1 255 ? -14.359 -0.262 -26.271 1.00 58.88 255 THR A CA 1
ATOM 2053 C C . THR A 1 255 ? -15.136 -0.976 -25.160 1.00 58.88 255 THR A C 1
ATOM 2055 O O . THR A 1 255 ? -16.005 -1.806 -25.432 1.00 58.88 255 THR A O 1
ATOM 2058 N N . SER A 1 256 ? -14.868 -0.637 -23.898 1.00 58.44 256 SER A N 1
ATOM 2059 C CA . SER A 1 256 ? -15.620 -1.169 -22.753 1.00 58.44 256 SER A CA 1
ATOM 2060 C C . SER A 1 256 ? -16.977 -0.478 -22.556 1.00 58.44 256 SER A C 1
ATOM 2062 O O . SER A 1 256 ? -17.907 -1.112 -22.058 1.00 58.44 256 SER A O 1
ATOM 2064 N N . ARG A 1 257 ? -17.139 0.774 -23.011 1.00 58.44 257 ARG A N 1
ATOM 2065 C CA . ARG A 1 257 ? -18.424 1.493 -22.971 1.00 58.44 257 ARG A CA 1
ATOM 2066 C C . ARG A 1 257 ? -19.412 0.979 -24.025 1.00 58.44 257 ARG A C 1
ATOM 2068 O O . ARG A 1 257 ? -20.557 0.713 -23.673 1.00 58.44 257 ARG A O 1
ATOM 2075 N N . ASP A 1 258 ? -18.947 0.691 -25.242 1.00 58.53 258 ASP A N 1
ATOM 2076 C CA . ASP A 1 258 ? -19.775 0.070 -26.296 1.00 58.53 258 ASP A CA 1
ATOM 2077 C C . ASP A 1 258 ? -20.206 -1.372 -25.954 1.00 58.53 258 ASP A C 1
ATOM 2079 O O . ASP A 1 258 ? -21.285 -1.837 -26.333 1.00 58.53 258 ASP A O 1
ATOM 2083 N N . SER A 1 259 ? -19.394 -2.087 -25.170 1.00 62.28 259 SER A N 1
ATOM 2084 C CA . SER A 1 259 ? -19.735 -3.433 -24.684 1.00 62.28 259 SER A CA 1
ATOM 2085 C C . SER A 1 259 ? -20.753 -3.412 -23.531 1.00 62.28 259 SER A C 1
ATOM 2087 O O . SER A 1 259 ? -21.445 -4.402 -23.305 1.00 62.28 259 SER A O 1
ATOM 2089 N N . ALA A 1 260 ? -20.869 -2.294 -22.802 1.00 60.75 260 ALA A N 1
ATOM 2090 C CA . ALA A 1 260 ? -21.839 -2.127 -21.719 1.00 60.75 260 ALA A CA 1
ATOM 2091 C C . ALA A 1 260 ? -23.195 -1.583 -22.209 1.00 60.75 260 ALA A C 1
ATOM 2093 O O . ALA A 1 260 ? -24.227 -1.930 -21.638 1.00 60.75 260 ALA A O 1
ATOM 2094 N N . GLU A 1 261 ? -23.221 -0.783 -23.280 1.00 57.69 261 GLU A N 1
ATOM 2095 C CA . GLU A 1 261 ? -24.467 -0.258 -23.870 1.00 57.69 261 GLU A CA 1
ATOM 2096 C C . GLU A 1 261 ? -25.185 -1.246 -24.806 1.00 57.69 261 GLU A C 1
ATOM 2098 O O . GLU A 1 261 ? -26.370 -1.074 -25.086 1.00 57.69 261 GLU A O 1
ATOM 2103 N N . SER A 1 262 ? -24.525 -2.328 -25.233 1.00 59.56 262 SER A N 1
ATOM 2104 C CA . SER A 1 262 ? -25.126 -3.365 -26.087 1.00 59.56 262 SER A CA 1
ATOM 2105 C C . SER A 1 262 ? -25.736 -4.552 -25.328 1.00 59.56 262 SER A C 1
ATOM 2107 O O . SER A 1 262 ? -26.085 -5.549 -25.956 1.00 59.56 262 SER A O 1
ATOM 2109 N N . SER A 1 263 ? -25.926 -4.454 -24.004 1.00 54.25 263 SER A N 1
ATOM 2110 C CA . SER A 1 263 ? -26.692 -5.440 -23.224 1.00 54.25 263 SER A CA 1
ATOM 2111 C C . SER A 1 263 ? -28.100 -4.906 -22.911 1.00 54.25 263 SER A C 1
ATOM 2113 O O . SER A 1 263 ? -28.284 -4.158 -21.944 1.00 54.25 263 SER A O 1
ATOM 2115 N N . PRO A 1 264 ? -29.130 -5.250 -23.709 1.00 59.44 264 PRO A N 1
ATOM 2116 C CA . PRO A 1 264 ? -30.493 -4.838 -23.443 1.00 59.44 264 PRO A CA 1
ATOM 2117 C C . PRO A 1 264 ? -31.107 -5.790 -22.407 1.00 59.44 264 PRO A C 1
ATOM 2119 O O . PRO A 1 264 ? -31.372 -6.952 -22.701 1.00 59.44 264 PRO A O 1
ATOM 2122 N N . GLY A 1 265 ? -31.400 -5.284 -21.205 1.00 60.16 265 GLY A N 1
ATOM 2123 C CA . GLY A 1 265 ? -32.497 -5.840 -20.401 1.00 60.16 265 GLY A CA 1
ATOM 2124 C C . GLY A 1 265 ? -32.160 -6.636 -19.138 1.00 60.16 265 GLY A C 1
ATOM 2125 O O . GLY A 1 265 ? -32.868 -7.593 -18.835 1.00 60.16 265 GLY A O 1
ATOM 2126 N N . ALA A 1 266 ? -31.185 -6.222 -18.328 1.00 51.38 266 ALA A N 1
ATOM 2127 C CA . ALA A 1 266 ? -31.143 -6.657 -16.927 1.00 51.38 266 ALA A CA 1
ATOM 2128 C C . ALA A 1 266 ? -31.908 -5.659 -16.039 1.00 51.38 266 ALA A C 1
ATOM 2130 O O . ALA A 1 266 ? -31.348 -4.705 -15.503 1.00 51.38 266 ALA A O 1
ATOM 2131 N N . VAL A 1 267 ? -33.220 -5.870 -15.907 1.00 68.38 267 VAL A N 1
ATOM 2132 C CA . VAL A 1 267 ? -34.062 -5.188 -14.913 1.00 68.38 267 VAL A CA 1
ATOM 2133 C C . VAL A 1 267 ? -33.565 -5.575 -13.510 1.00 68.38 267 VAL A C 1
ATOM 2135 O O . VAL A 1 267 ? -33.541 -6.768 -13.201 1.00 68.38 267 VAL A O 1
ATOM 2138 N N . PRO A 1 268 ? -33.182 -4.626 -12.635 1.00 58.91 268 PRO A N 1
ATOM 2139 C CA . PRO A 1 268 ? -32.774 -4.962 -11.278 1.00 58.91 268 PRO A CA 1
ATOM 2140 C C . PRO A 1 268 ? -33.988 -5.457 -10.482 1.00 58.91 268 PRO A C 1
ATOM 2142 O O . PRO A 1 268 ? -34.923 -4.702 -10.203 1.00 58.91 268 PRO A O 1
ATOM 2145 N N . GLN A 1 269 ? -33.978 -6.739 -10.108 1.00 60.88 269 GLN A N 1
ATOM 2146 C CA . GLN A 1 269 ? -34.921 -7.275 -9.133 1.00 60.88 269 GLN A CA 1
ATOM 2147 C C . GLN A 1 269 ? -34.677 -6.592 -7.782 1.00 60.88 269 GLN A C 1
ATOM 2149 O O . GLN A 1 269 ? -33.642 -6.779 -7.144 1.00 60.88 269 GLN A O 1
ATOM 2154 N N . ARG A 1 270 ? -35.655 -5.794 -7.343 1.00 56.28 270 ARG A N 1
ATOM 2155 C CA . ARG A 1 270 ? -35.792 -5.364 -5.949 1.00 56.28 270 ARG A CA 1
ATOM 2156 C C . ARG A 1 270 ? -35.949 -6.612 -5.078 1.00 56.28 270 ARG A C 1
ATOM 2158 O O . ARG A 1 270 ? -37.030 -7.197 -5.051 1.00 56.28 270 ARG A O 1
ATOM 2165 N N . LEU A 1 271 ? -34.906 -6.992 -4.343 1.00 62.50 271 LEU A N 1
ATOM 2166 C CA . LEU A 1 271 ? -35.091 -7.818 -3.155 1.00 62.50 271 LEU A CA 1
ATOM 2167 C C . LEU A 1 271 ? -35.723 -6.938 -2.076 1.00 62.50 271 LEU A C 1
ATOM 2169 O O . LEU A 1 271 ? -35.104 -5.993 -1.592 1.00 62.50 271 LEU A O 1
ATOM 2173 N N . GLY A 1 272 ? -36.974 -7.237 -1.744 1.00 66.38 272 GLY A N 1
ATOM 2174 C CA . GLY A 1 272 ? -37.581 -6.782 -0.506 1.00 66.38 272 GLY A CA 1
ATOM 2175 C C . GLY A 1 272 ? -37.132 -7.683 0.634 1.00 66.38 272 GLY A C 1
ATOM 2176 O O . GLY A 1 272 ? -37.337 -8.892 0.549 1.00 66.38 272 GLY A O 1
ATOM 2177 N N . ILE A 1 273 ? -36.557 -7.074 1.669 1.00 53.84 273 ILE A N 1
ATOM 2178 C CA . ILE A 1 273 ? -36.785 -7.399 3.082 1.00 53.84 273 ILE A CA 1
ATOM 2179 C C . ILE A 1 273 ? -36.821 -6.064 3.823 1.00 53.84 273 ILE A C 1
ATOM 2181 O O . ILE A 1 273 ? -35.885 -5.261 3.603 1.00 53.84 273 ILE A O 1
#

pLDDT: mean 80.56, std 15.94, range [48.0, 98.38]

Foldseek 3Di:
DVVVVVVVVVVVVVVVVVVVPDDPVVVVVCVVVVVVVVVVVVVVVVVVVVVVVVVVVVVVVVVVVVVVVVVVVVVVVVVVVVVVVVVVVVVVVVVVVVVVVVVVVVVVVVVVVVVLVVLLLVLLVVLLVLLVQLVVLLCCLLPLVVVCVCVVVVVVVVDDDPRPDSVVSLVSNLVSLVVSVVSCVVCVVSDDPVLSVLVVVLSVVLNVLSVPPDPPDPDNSVPNPSPPSSVVSSVVSVQVSCVVVVVPPCVVVVVVVVVVVPDPDDDDDDDDD

Secondary structure (DSSP, 8-state):
-HHHHHHHHHHHHHHHHTGGGS-HHHHHHHHHHHHHHHHHHHHHHHHHHHHHHHHHHHHHHHHHHHHHHHHHHHHHHHHHHHHHHHHHHHHHHHHHHHHHHHHHHHHHHHHHHHHHHHHHHHHHHHHHHHHHHHHHHHHHHH-TTGGGGTHHHHHHTT----PPPHHHHHHHHHHHHHHHHHHHHHHGGGS-HHHHHHHHHHHHHHHHHHHTS-TT----GGG----HHHHHHHHHHHHHHHHHTT---HHHHHHHHHHHHT-----------

Sequence (273 aa):
MQTLINAKFFARLRLHERILRMDPSTFITYLGLSTITSAGISSAIIWLSKEWVSERIKGSIQHEYNEKLESYKGQLNEKLETHKAQLQSAANIQIERLKSELQVMAAERNVRYSRIYDKIADAVIELHKKMLTMSNAAHAYCHPEGLDFFASARASAGQSVDQPDRQQLEKNATQAVWDLFDYFWHNHIYFPQDTSDEISRTIGEIALELAYVKPGAPKHPDEIPLPEKFFGLMRKLESDFRNLIGIVSNTQAATSRDSAESSPGAVPQRLGI